Protein AF-A0A8J9ZRS5-F1 (afdb_monomer_lite)

Sequence (256 aa):
MPVVDGNVDSEGEDMDQSTPDSDKSNSEESATSSASEEDDESSELDEEDCDRRRTECMADMADLERQFTDLKEQLYRERMSQIEVKLEEAKMGCAPEYVEPLTQLRVNMQTRTEVAGIVRELKIQNIRNQYEAELQATRQHFESEKLLLVDEMRNEIEEKIRRLEEDRHSADLSTDLWTESEQVKRSRRKTDPLHPKKKKTVTISGPFLVYQLKENDILEDWTAIRKMTVARRRLSAGSHSHRSGRENGMGDRLDY

Secondary structure (DSSP, 8-state):
------------------PPP-------------------------HHHHHHHHHHHHHHHHHHHHHHHHHHHHHHHHHHHHHHHHHHHHHTT--HHHHHHHHHHHHHHHHHHHHHHHHHHHHHHHHHHHHHHHHHHHHHHHHHHHHHHHHHHHHHHHHHHHHHHHHHHHHHHHHHHHHHHHHHHHHTTS--S----PPPP----S-----SPPHHHHHHHHHHHHHHHHHHHHHHHTTSSSS-------------

InterPro domains:
  IPR013907 Sds3-like [PF08598] (59-250)
  IPR013907 Sds3-like [PTHR21964] (10-246)
  IPR013907 Sds3-like [SM01401] (57-224)

Organism: Branchiostoma lanceolatum (NCBI:txid7740)

pLDDT: mean 77.17, std 22.48, range [38.06, 98.69]

Foldseek 3Di:
DDDDDDDDDDDDDDDDDDDDDDDDDDDDDDDDDDDDDDDDDDDPPPPVVVVVVVVVVVVVVVVVVVVVVVVVVVVVVVVVVVVVVQVVCVVVVNNCVPVVVVVVVVVVVVVVVVVVVVVVVVVVVVVVVVVVVVVVVVVVVVVVVVVVVVVVVVVVVVVVVVVVVVVVVVVVVVVVVVVVVVVVVVVVVDDDDDDDDDDDDDDDDDDDDDPDDDPVVVVVVVVVVVVVVVVVVVVVVPPPPPPDDDDDDDDDDDDD

Structure (mmCIF, N/CA/C/O backbone):
data_AF-A0A8J9ZRS5-F1
#
_entry.id   AF-A0A8J9ZRS5-F1
#
loop_
_atom_site.group_PDB
_atom_site.id
_atom_site.type_symbol
_atom_site.label_atom_id
_atom_site.label_alt_id
_atom_site.label_comp_id
_atom_site.label_asym_id
_atom_site.label_entity_id
_atom_site.label_seq_id
_atom_site.pdbx_PDB_ins_code
_atom_site.Cartn_x
_atom_site.Cartn_y
_atom_site.Cartn_z
_atom_site.occupancy
_atom_site.B_iso_or_equiv
_atom_site.auth_seq_id
_atom_site.auth_comp_id
_atom_site.auth_asym_id
_atom_site.auth_atom_id
_atom_site.pdbx_PDB_model_num
ATOM 1 N N . MET A 1 1 ? 3.379 -7.478 -5.962 1.00 45.56 1 MET A N 1
ATOM 2 C CA . MET A 1 1 ? 2.280 -8.238 -5.337 1.00 45.56 1 MET A CA 1
ATOM 3 C C . MET A 1 1 ? 2.838 -8.927 -4.112 1.00 45.56 1 MET A C 1
ATOM 5 O O . MET A 1 1 ? 3.852 -9.592 -4.277 1.00 45.56 1 MET A O 1
ATOM 9 N N . PRO A 1 2 ? 2.229 -8.779 -2.931 1.00 47.44 2 PRO A N 1
ATOM 10 C CA . PRO A 1 2 ? 2.417 -9.728 -1.850 1.00 47.44 2 PRO A CA 1
ATOM 11 C C . PRO A 1 2 ? 1.143 -10.558 -1.654 1.00 47.44 2 PRO A C 1
ATOM 13 O O . PRO A 1 2 ? 0.029 -10.035 -1.665 1.00 47.44 2 PRO A O 1
ATOM 16 N N . VAL A 1 3 ? 1.350 -11.865 -1.540 1.00 49.59 3 VAL A N 1
ATOM 17 C CA . VAL A 1 3 ? 0.357 -12.883 -1.200 1.00 49.59 3 VAL A CA 1
ATOM 18 C C . VAL A 1 3 ? 0.162 -12.825 0.315 1.00 49.59 3 VAL A C 1
ATOM 20 O O . VAL A 1 3 ? 1.144 -12.842 1.052 1.00 49.59 3 VAL A O 1
ATOM 23 N N . VAL A 1 4 ? -1.085 -12.697 0.765 1.00 49.88 4 VAL A N 1
ATOM 24 C CA . VAL A 1 4 ? -1.460 -12.858 2.174 1.00 49.88 4 VAL A CA 1
ATOM 25 C C . VAL A 1 4 ? -2.054 -14.251 2.294 1.00 49.88 4 VAL A C 1
ATOM 27 O O . VAL A 1 4 ? -3.171 -14.479 1.829 1.00 49.88 4 VAL A O 1
ATOM 30 N N . ASP A 1 5 ? -1.281 -15.169 2.869 1.00 48.09 5 ASP A N 1
ATOM 31 C CA . ASP A 1 5 ? -1.808 -16.428 3.377 1.00 48.09 5 ASP A CA 1
ATOM 32 C C . ASP A 1 5 ? -2.602 -16.137 4.650 1.00 48.09 5 ASP A C 1
ATOM 34 O O . ASP A 1 5 ? -2.127 -15.478 5.577 1.00 48.09 5 ASP A O 1
ATOM 38 N N . GLY A 1 6 ? -3.852 -16.591 4.644 1.00 45.06 6 GLY A N 1
ATOM 39 C CA . GLY A 1 6 ? -4.714 -16.577 5.809 1.00 45.06 6 GLY A CA 1
ATOM 40 C C . GLY A 1 6 ? -4.307 -17.679 6.774 1.00 45.06 6 GLY A C 1
ATOM 41 O O . GLY A 1 6 ? -4.175 -18.832 6.374 1.00 45.06 6 GLY A O 1
ATOM 42 N N . ASN A 1 7 ? -4.188 -17.325 8.049 1.00 42.75 7 ASN A N 1
ATOM 43 C CA . ASN A 1 7 ? -4.366 -18.280 9.127 1.00 42.75 7 ASN A CA 1
ATOM 44 C C . ASN A 1 7 ? -5.417 -17.717 10.080 1.00 42.75 7 ASN A C 1
ATOM 46 O O . ASN A 1 7 ? -5.244 -16.649 10.669 1.00 42.75 7 ASN A O 1
ATOM 50 N N . VAL A 1 8 ? -6.543 -18.416 10.117 1.00 47.25 8 VAL A N 1
ATOM 51 C CA . VAL A 1 8 ? -7.648 -18.220 11.042 1.00 47.25 8 VAL A CA 1
ATOM 52 C C . VAL A 1 8 ? -7.327 -19.130 12.211 1.00 47.25 8 VAL A C 1
ATOM 54 O O . VAL A 1 8 ? -7.321 -20.333 12.004 1.00 47.25 8 VAL A O 1
ATOM 57 N N . ASP A 1 9 ? -7.077 -18.580 13.394 1.00 38.91 9 ASP A N 1
ATOM 58 C CA . ASP A 1 9 ? -7.193 -19.352 14.626 1.00 38.91 9 ASP A CA 1
ATOM 59 C C . ASP A 1 9 ? -7.932 -18.519 15.669 1.00 38.91 9 ASP A C 1
ATOM 61 O O . ASP A 1 9 ? -7.673 -17.336 15.891 1.00 38.91 9 ASP A O 1
ATOM 65 N N . SER A 1 10 ? -8.952 -19.179 16.191 1.00 50.56 10 SER A N 1
ATOM 66 C CA . SER A 1 10 ? -10.006 -18.732 17.077 1.00 50.56 10 SER A CA 1
ATOM 67 C C . SER A 1 10 ? -9.806 -19.517 18.358 1.00 50.56 10 SER A C 1
ATOM 69 O O . SER A 1 10 ? -10.025 -20.717 18.317 1.00 50.56 10 SER A O 1
ATOM 71 N N . GLU A 1 11 ? -9.442 -18.863 19.454 1.00 41.00 11 GLU A N 1
ATOM 72 C CA . GLU A 1 11 ? -9.413 -19.395 20.826 1.00 41.00 11 GLU A CA 1
ATOM 73 C C . GLU A 1 11 ? -9.219 -18.147 21.711 1.00 41.00 11 GLU A C 1
ATOM 75 O O . GLU A 1 11 ? -8.264 -17.402 21.527 1.00 41.00 11 GLU A O 1
ATOM 80 N N . GLY A 1 12 ? -10.208 -17.685 22.477 1.00 38.06 12 GLY A N 1
ATOM 81 C CA . GLY A 1 12 ? -10.710 -18.342 23.681 1.00 38.06 12 GLY A CA 1
ATOM 82 C C . GLY A 1 12 ? -10.084 -17.631 24.887 1.00 38.06 12 GLY A C 1
ATOM 83 O O . GLY A 1 12 ? -9.017 -18.021 25.343 1.00 38.06 12 GLY A O 1
ATOM 84 N N . GLU A 1 13 ? -10.690 -16.529 25.339 1.00 41.44 13 GLU A N 1
ATOM 85 C CA . GLU A 1 13 ? -10.248 -15.791 26.530 1.00 41.44 13 GLU A CA 1
ATOM 86 C C . GLU A 1 13 ? -10.614 -16.580 27.800 1.00 41.44 13 GLU A C 1
ATOM 88 O O . GLU A 1 13 ? -11.749 -16.511 28.269 1.00 41.44 13 GLU A O 1
ATOM 93 N N . ASP A 1 14 ? -9.659 -17.325 28.362 1.00 40.69 14 ASP A N 1
ATOM 94 C CA . ASP A 1 14 ? -9.771 -17.914 29.702 1.00 40.69 14 ASP A CA 1
ATOM 95 C C . ASP A 1 14 ? -9.250 -16.919 30.753 1.00 40.69 14 ASP A C 1
ATOM 97 O O . ASP A 1 14 ? -8.048 -16.690 30.907 1.00 40.69 14 ASP A O 1
ATOM 101 N N . MET A 1 15 ? -10.183 -16.304 31.482 1.00 49.94 15 MET A N 1
ATOM 102 C CA . MET A 1 15 ? -9.918 -15.472 32.655 1.00 49.94 15 MET A CA 1
ATOM 103 C C . MET A 1 15 ? -10.006 -16.356 33.911 1.00 49.94 15 MET A C 1
ATOM 105 O O . MET A 1 15 ? -11.084 -16.565 34.462 1.00 49.94 15 MET A O 1
ATOM 109 N N . ASP A 1 16 ? -8.869 -16.905 34.340 1.00 43.28 16 ASP A N 1
ATOM 110 C CA . ASP A 1 16 ? -8.735 -17.723 35.554 1.00 43.28 16 ASP A CA 1
ATOM 111 C C . ASP A 1 16 ? -8.885 -16.846 36.816 1.00 43.28 16 ASP A C 1
ATOM 113 O O . ASP A 1 16 ? -8.003 -16.057 37.164 1.00 43.28 16 ASP A O 1
ATOM 117 N N . GLN A 1 17 ? -10.038 -16.948 37.485 1.00 46.38 17 GLN A N 1
ATOM 118 C CA . GLN A 1 17 ? -10.235 -16.492 38.862 1.00 46.38 17 GLN A CA 1
ATOM 119 C C . GLN A 1 17 ? -10.242 -17.709 39.785 1.00 46.38 17 GLN A C 1
ATOM 121 O O . GLN A 1 17 ? -11.276 -18.339 40.000 1.00 46.38 17 GLN A O 1
ATOM 126 N N . SER A 1 18 ? -9.090 -18.020 40.367 1.00 40.78 18 SER A N 1
ATOM 127 C CA . SER A 1 18 ? -8.962 -19.083 41.358 1.00 40.78 18 SER A CA 1
ATOM 128 C C . SER A 1 18 ? -9.213 -18.523 42.769 1.00 40.78 18 SER A C 1
ATOM 130 O O . SER A 1 18 ? -8.359 -17.870 43.368 1.00 40.78 18 SER A O 1
ATOM 132 N N . THR A 1 19 ? -10.401 -18.782 43.319 1.00 47.75 19 THR A N 1
ATOM 133 C CA . THR A 1 19 ? -10.680 -18.716 44.763 1.00 47.75 19 THR A CA 1
ATOM 134 C C . THR A 1 19 ? -10.337 -20.070 45.390 1.00 47.75 19 THR A C 1
ATOM 136 O O . THR A 1 19 ? -10.923 -21.064 44.964 1.00 47.75 19 THR A O 1
ATOM 139 N N . PRO A 1 20 ? -9.432 -20.172 46.379 1.00 51.84 20 PRO A N 1
ATOM 140 C CA . PRO A 1 20 ? -9.238 -21.431 47.084 1.00 51.84 20 PRO A CA 1
ATOM 141 C C . PRO A 1 20 ? -10.341 -21.654 48.127 1.00 51.84 20 PRO A C 1
ATOM 143 O O . PRO A 1 20 ? -10.563 -20.834 49.021 1.00 51.84 20 PRO A O 1
ATOM 146 N N . ASP A 1 21 ? -11.012 -22.792 47.964 1.00 38.59 21 ASP A N 1
ATOM 147 C CA . ASP A 1 21 ? -12.020 -23.380 48.838 1.00 38.59 21 ASP A CA 1
ATOM 148 C C . ASP A 1 21 ? -11.547 -23.548 50.292 1.00 38.59 21 ASP A C 1
ATOM 150 O O . ASP A 1 21 ? -10.399 -23.887 50.582 1.00 38.59 21 ASP A O 1
ATOM 154 N N . SER A 1 22 ? -12.482 -23.330 51.220 1.00 44.72 22 SER A N 1
ATOM 155 C CA . SER A 1 22 ? -12.339 -23.621 52.648 1.00 44.72 22 SER A CA 1
ATOM 156 C C . SER A 1 22 ? -12.685 -25.085 52.917 1.00 44.72 22 SER A C 1
ATOM 158 O O . SER A 1 22 ? -13.848 -25.478 52.817 1.00 44.72 22 SER A O 1
ATOM 160 N N . ASP A 1 23 ? -11.678 -25.882 53.275 1.00 43.25 23 ASP A N 1
ATOM 161 C CA . ASP A 1 23 ? -11.844 -27.292 53.620 1.00 43.25 23 ASP A CA 1
ATOM 162 C C . ASP A 1 23 ? -12.253 -27.532 55.084 1.00 43.25 23 ASP A C 1
ATOM 164 O O . ASP A 1 23 ? -11.996 -26.755 56.003 1.00 43.25 23 ASP A O 1
ATOM 168 N N . LYS A 1 24 ? -12.938 -28.663 55.243 1.00 45.06 24 LYS A N 1
ATOM 169 C CA . LYS A 1 24 ? -13.750 -29.141 56.365 1.00 45.06 24 LYS A CA 1
ATOM 170 C C . LYS A 1 24 ? -13.049 -29.337 57.720 1.00 45.06 24 LYS A C 1
ATOM 172 O O . LYS A 1 24 ? -11.930 -29.821 57.817 1.00 45.06 24 LYS A O 1
ATOM 177 N N . SER A 1 25 ? -13.869 -29.115 58.753 1.00 44.53 25 SER A N 1
ATOM 178 C CA . SER A 1 25 ? -13.983 -29.826 60.041 1.00 44.53 25 SER A CA 1
ATOM 179 C C . SER A 1 25 ? -13.212 -31.152 60.186 1.00 44.53 25 SER A C 1
ATOM 181 O O . SER A 1 25 ? -13.420 -32.079 59.403 1.00 44.53 25 SER A O 1
ATOM 183 N N . ASN A 1 26 ? -12.458 -31.282 61.286 1.00 40.47 26 ASN A N 1
ATOM 184 C CA . ASN A 1 26 ? -12.249 -32.564 61.957 1.00 40.47 26 ASN A CA 1
ATOM 185 C C . ASN A 1 26 ? -12.488 -32.402 63.468 1.00 40.47 26 ASN A C 1
ATOM 187 O O . ASN A 1 26 ? -11.922 -31.524 64.119 1.00 40.47 26 ASN A O 1
ATOM 191 N N . SER A 1 27 ? -13.402 -33.223 63.969 1.00 47.34 27 SER A N 1
ATOM 192 C CA . SER A 1 27 ? -13.902 -33.308 65.336 1.00 47.34 27 SER A CA 1
ATOM 193 C C . SER A 1 27 ? -13.242 -34.522 65.972 1.00 47.34 27 SER A C 1
ATOM 195 O O . SER A 1 27 ? -13.372 -35.619 65.437 1.00 47.34 27 SER A O 1
ATOM 197 N N . GLU A 1 28 ? -12.541 -34.331 67.091 1.00 45.16 28 GLU A N 1
ATOM 198 C CA . GLU A 1 28 ? -12.020 -35.439 67.893 1.00 45.16 28 GLU A CA 1
ATOM 199 C C . GLU A 1 28 ? -12.430 -35.263 69.355 1.00 45.16 28 GLU A C 1
ATOM 201 O O . GLU A 1 28 ? -12.344 -34.185 69.945 1.00 45.16 28 GLU A O 1
ATOM 206 N N . GLU A 1 29 ? -12.969 -36.356 69.873 1.00 48.66 29 GLU A N 1
ATOM 207 C CA . GLU A 1 29 ? -13.775 -36.498 71.072 1.00 48.66 29 GLU A CA 1
ATOM 208 C C . GLU A 1 29 ? -12.927 -36.840 72.309 1.00 48.66 29 GLU A C 1
ATOM 210 O O . GLU A 1 29 ? -12.067 -37.714 72.269 1.00 48.66 29 GLU A O 1
ATOM 215 N N . SER A 1 30 ? -13.347 -36.260 73.435 1.00 48.56 30 SER A N 1
ATOM 216 C CA . SER A 1 30 ? -13.552 -36.922 74.731 1.00 48.56 30 SER A CA 1
ATOM 217 C C . SER A 1 30 ? -12.400 -37.195 75.719 1.00 48.56 30 SER A C 1
ATOM 219 O O . SER A 1 30 ? -11.367 -37.792 75.436 1.00 48.56 30 SER A O 1
ATOM 221 N N . ALA A 1 31 ? -12.783 -36.884 76.965 1.00 48.16 31 ALA A N 1
ATOM 222 C CA . ALA A 1 31 ? -12.432 -37.497 78.243 1.00 48.16 31 ALA A CA 1
ATOM 223 C C . ALA A 1 31 ? -11.208 -36.970 79.005 1.00 48.16 31 ALA A C 1
ATOM 225 O O . ALA A 1 31 ? -10.089 -37.460 78.895 1.00 48.16 31 ALA A O 1
ATOM 226 N N . THR A 1 32 ? -11.496 -36.113 79.984 1.00 46.22 32 THR A N 1
ATOM 227 C CA . THR A 1 32 ? -10.932 -36.288 81.325 1.00 46.22 32 THR A CA 1
ATOM 228 C C . THR A 1 32 ? -11.949 -35.830 82.367 1.00 46.22 32 THR A C 1
ATOM 230 O O . THR A 1 32 ? -12.565 -34.771 82.268 1.00 46.22 32 THR A O 1
ATOM 233 N N . SER A 1 33 ? -12.197 -36.735 83.303 1.00 48.22 33 SER A N 1
ATOM 234 C CA . SER A 1 33 ? -13.246 -36.719 84.304 1.00 48.22 33 SER A CA 1
ATOM 235 C C . SER A 1 33 ? -12.712 -36.270 85.660 1.00 48.22 33 SER A C 1
ATOM 237 O O . SER A 1 33 ? -11.738 -36.839 86.142 1.00 48.22 33 SER A O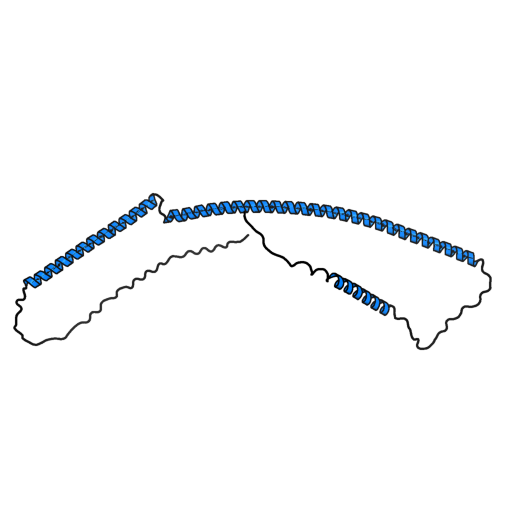 1
ATOM 239 N N . SER A 1 34 ? -13.507 -35.420 86.308 1.00 52.03 34 SER A N 1
ATOM 240 C CA . SER A 1 34 ? -13.861 -35.477 87.731 1.00 52.03 34 SER A CA 1
ATOM 241 C C . SER A 1 34 ? -12.811 -35.119 88.790 1.00 52.03 34 SER A C 1
ATOM 243 O O . SER A 1 34 ? -11.827 -35.824 88.983 1.00 52.03 34 SER A O 1
ATOM 245 N N . ALA A 1 35 ? -13.225 -34.150 89.612 1.00 49.00 35 ALA A N 1
ATOM 246 C CA . ALA A 1 35 ? -13.342 -34.220 91.075 1.00 49.00 35 ALA A CA 1
ATOM 247 C C . ALA A 1 35 ? -12.596 -33.122 91.842 1.00 49.00 35 ALA A C 1
ATOM 249 O O . ALA A 1 35 ? -11.427 -32.845 91.586 1.00 49.00 35 ALA A O 1
ATOM 250 N N . SER A 1 36 ? -13.325 -32.644 92.855 1.00 42.09 36 SER A N 1
ATOM 251 C CA . SER A 1 36 ? -12.889 -31.898 94.036 1.00 42.09 36 SER A CA 1
ATOM 252 C C . SER A 1 36 ? -12.733 -30.390 93.843 1.00 42.09 36 SER A C 1
ATOM 254 O O . SER A 1 36 ? -12.127 -29.937 92.885 1.00 42.09 36 SER A O 1
ATOM 256 N N . GLU A 1 37 ? -13.218 -29.528 94.726 1.00 43.91 37 GLU A N 1
ATOM 257 C CA . GLU A 1 37 ? -14.040 -29.623 95.936 1.00 43.91 37 GLU A CA 1
ATOM 258 C C . GLU A 1 37 ? -14.282 -28.153 96.323 1.00 43.91 37 GLU A C 1
ATOM 260 O O . GLU A 1 37 ? -13.389 -27.332 96.144 1.00 43.91 37 GLU A O 1
ATOM 265 N N . GLU A 1 38 ? -15.493 -27.858 96.784 1.00 51.31 38 GLU A N 1
ATOM 266 C CA . GLU A 1 38 ? -15.822 -26.841 97.792 1.00 51.31 38 GLU A CA 1
ATOM 267 C C . GLU A 1 38 ? -15.055 -25.502 97.764 1.00 51.31 38 GLU A C 1
ATOM 269 O O . GLU A 1 38 ? -13.948 -25.390 98.286 1.00 51.31 38 GLU A O 1
ATOM 274 N N . ASP A 1 39 ? -15.727 -24.449 97.286 1.00 44.16 39 ASP A N 1
ATOM 275 C CA . ASP A 1 39 ? -15.662 -23.155 97.969 1.00 44.16 39 ASP A CA 1
ATOM 276 C C . ASP A 1 39 ? -17.024 -22.453 97.892 1.00 44.16 39 ASP A C 1
ATOM 278 O O . ASP A 1 39 ? -17.603 -22.240 96.823 1.00 44.16 39 ASP A O 1
ATOM 282 N N . ASP A 1 40 ? -17.561 -22.199 99.074 1.00 56.50 40 ASP A N 1
ATOM 283 C CA . ASP A 1 40 ? -18.830 -21.555 99.364 1.00 56.50 40 ASP A CA 1
ATOM 284 C C . ASP A 1 40 ? -18.541 -20.061 99.522 1.00 56.50 40 ASP A C 1
ATOM 286 O O . ASP A 1 40 ? -18.273 -19.591 100.624 1.00 56.50 40 ASP A O 1
ATOM 290 N N . GLU A 1 41 ? -18.531 -19.303 98.421 1.00 43.47 41 GLU A N 1
ATOM 291 C CA . GLU A 1 41 ? -18.533 -17.843 98.511 1.00 43.47 41 GLU A CA 1
ATOM 292 C C . GLU A 1 41 ? -19.138 -17.180 97.260 1.00 43.47 41 GLU A C 1
ATOM 294 O O . GLU A 1 41 ? -18.518 -17.038 96.211 1.00 43.47 41 GLU A O 1
ATOM 299 N N . SER A 1 42 ? -20.370 -16.687 97.423 1.00 48.88 42 SER A N 1
ATOM 300 C CA . SER A 1 42 ? -20.830 -15.434 96.811 1.00 48.88 42 SER A CA 1
ATOM 301 C C . SER A 1 42 ? -20.992 -15.392 95.281 1.00 48.88 42 SER A C 1
ATOM 303 O O . SER A 1 42 ? -20.177 -14.816 94.562 1.00 48.88 42 SER A O 1
ATOM 305 N N . SER A 1 43 ? -22.144 -15.859 94.788 1.00 46.66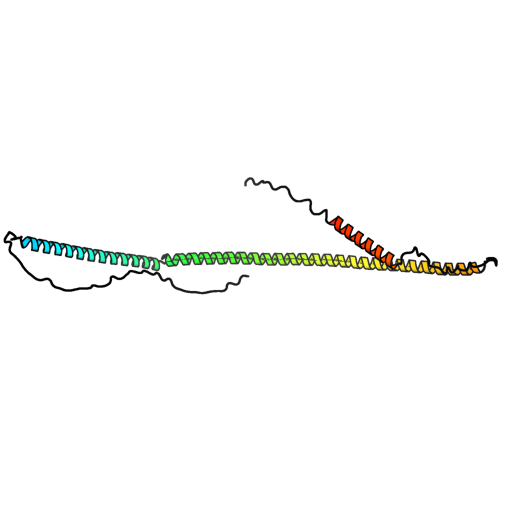 43 SER A N 1
ATOM 306 C CA . SER A 1 43 ? -22.650 -15.509 93.455 1.00 46.66 43 SER A CA 1
ATOM 307 C C . SER A 1 43 ? -24.153 -15.822 93.325 1.00 46.66 43 SER A C 1
ATOM 309 O O . SER A 1 43 ? -24.585 -16.585 92.465 1.00 46.66 43 SER A O 1
ATOM 311 N N . GLU A 1 44 ? -24.993 -15.153 94.114 1.00 48.72 44 GLU A N 1
ATOM 312 C CA . GLU A 1 44 ? -26.310 -14.701 93.624 1.00 48.72 44 GLU A CA 1
ATOM 313 C C . GLU A 1 44 ? -26.035 -13.614 92.562 1.00 48.72 44 GLU A C 1
ATOM 315 O O . GLU A 1 44 ? -26.320 -12.432 92.731 1.00 48.72 44 GLU A O 1
ATOM 320 N N . LEU A 1 45 ? -25.294 -14.000 91.519 1.00 53.50 45 LEU A N 1
ATOM 321 C CA . LEU A 1 45 ? -24.974 -13.175 90.373 1.00 53.50 45 LEU A CA 1
ATOM 322 C C . LEU A 1 45 ? -26.242 -13.150 89.549 1.00 53.50 45 LEU A C 1
ATOM 324 O O . LEU A 1 45 ? -26.448 -14.009 88.699 1.00 53.50 45 LEU A O 1
ATOM 328 N N . ASP A 1 46 ? -27.090 -12.202 89.920 1.00 69.12 46 ASP A N 1
ATOM 329 C CA . ASP A 1 46 ? -28.016 -11.484 89.066 1.00 69.12 46 ASP A CA 1
ATOM 330 C C . ASP A 1 46 ? -28.386 -12.272 87.793 1.00 69.12 46 ASP A C 1
ATOM 332 O O . ASP A 1 46 ? -27.834 -12.072 86.707 1.00 69.12 46 ASP A O 1
ATOM 336 N N . GLU A 1 47 ? -29.285 -13.254 87.946 1.00 77.50 47 GLU A N 1
ATOM 337 C CA . GLU A 1 47 ? -29.880 -13.976 86.813 1.00 77.50 47 GLU A CA 1
ATOM 338 C C . GLU A 1 47 ? -30.471 -12.976 85.804 1.00 77.50 47 GLU A C 1
ATOM 340 O O . GLU A 1 47 ? -30.416 -13.205 84.593 1.00 77.50 47 GLU A O 1
ATOM 345 N N . GLU A 1 48 ? -30.928 -11.817 86.295 1.00 82.44 48 GLU A N 1
ATOM 346 C CA . GLU A 1 48 ? -31.400 -10.704 85.479 1.00 82.44 48 GLU A CA 1
ATOM 347 C C . GLU A 1 48 ? -30.272 -10.115 84.614 1.00 82.44 48 GLU A C 1
ATOM 349 O O . GLU A 1 48 ? -30.515 -9.787 83.456 1.00 82.44 48 GLU A O 1
ATOM 354 N N . ASP A 1 49 ? -29.024 -10.059 85.090 1.00 87.81 49 ASP A N 1
ATOM 355 C CA . ASP A 1 49 ? -27.853 -9.640 84.304 1.00 87.81 49 ASP A CA 1
ATOM 356 C C . ASP A 1 49 ? -27.481 -10.645 83.202 1.00 87.81 49 ASP A C 1
ATOM 358 O O . ASP A 1 49 ? -27.051 -10.250 82.109 1.00 87.81 49 ASP A O 1
ATOM 362 N N . CYS A 1 50 ? -27.648 -11.947 83.453 1.00 87.62 50 CYS A N 1
ATOM 363 C CA . CYS A 1 50 ? -27.446 -12.979 82.430 1.00 87.62 50 CYS A CA 1
ATOM 364 C C . CYS A 1 50 ? -28.528 -12.906 81.345 1.00 87.62 50 CYS A C 1
ATOM 366 O O . CYS A 1 50 ? -28.210 -12.935 80.149 1.00 87.62 50 CYS A O 1
ATOM 368 N N . ASP A 1 51 ? -29.788 -12.749 81.748 1.00 89.12 51 ASP A N 1
ATOM 369 C CA . ASP A 1 51 ? -30.906 -12.554 80.827 1.00 89.12 51 ASP A CA 1
ATOM 370 C C . ASP A 1 51 ? -30.773 -11.237 80.053 1.00 89.12 51 ASP A C 1
ATOM 372 O O . ASP A 1 51 ? -30.979 -11.210 78.836 1.00 89.12 51 ASP A O 1
ATOM 376 N N . ARG A 1 52 ? -30.308 -10.166 80.704 1.00 92.50 52 ARG A N 1
ATOM 377 C CA . ARG A 1 52 ? -30.016 -8.875 80.072 1.00 92.50 52 ARG A CA 1
ATOM 378 C C . ARG A 1 52 ? -28.977 -9.015 78.963 1.00 92.50 52 ARG A C 1
ATOM 380 O O . ARG A 1 52 ? -29.270 -8.658 77.822 1.00 92.50 52 ARG A O 1
ATOM 387 N N . ARG A 1 53 ? -27.823 -9.640 79.229 1.00 93.31 53 ARG A N 1
ATOM 388 C CA . ARG A 1 53 ? -26.798 -9.905 78.193 1.00 93.31 53 ARG A CA 1
ATOM 389 C C . ARG A 1 53 ? -27.328 -10.758 77.043 1.00 93.31 53 ARG A C 1
ATOM 391 O O . ARG A 1 53 ? -26.970 -10.529 75.889 1.00 93.31 53 ARG A O 1
ATOM 398 N N . ARG A 1 54 ? -28.191 -11.738 77.330 1.00 94.56 54 ARG A N 1
ATOM 399 C CA . ARG A 1 54 ? -28.823 -12.565 76.293 1.00 94.56 54 ARG A CA 1
ATOM 400 C C . ARG A 1 54 ? -29.747 -11.736 75.404 1.00 94.56 54 ARG A C 1
ATOM 402 O O . ARG A 1 54 ? -29.713 -11.895 74.186 1.00 94.56 54 ARG A O 1
ATOM 409 N N . THR A 1 55 ? -30.555 -10.856 75.995 1.00 94.75 55 THR A N 1
ATOM 410 C CA . THR A 1 55 ? -31.440 -9.961 75.237 1.00 94.75 55 THR A CA 1
ATOM 411 C C . THR A 1 55 ? -30.667 -8.942 74.405 1.00 94.75 55 THR A C 1
ATOM 413 O O . THR A 1 55 ? -31.021 -8.741 73.247 1.00 94.75 55 THR A O 1
ATOM 416 N N . GLU A 1 56 ? -29.582 -8.374 74.941 1.00 95.81 56 GLU A N 1
ATOM 417 C CA . GLU A 1 56 ? -28.679 -7.470 74.217 1.00 95.81 56 GLU A CA 1
ATOM 418 C C . GLU A 1 56 ? -28.044 -8.188 73.013 1.00 95.81 56 GLU A C 1
ATOM 420 O O . GLU A 1 56 ? -28.141 -7.709 71.888 1.00 95.81 56 GLU A O 1
ATOM 425 N N . CYS A 1 57 ? -27.519 -9.404 73.202 1.00 95.75 57 CYS A N 1
ATOM 426 C CA . CYS A 1 57 ? -26.953 -10.206 72.113 1.00 95.75 57 CYS A CA 1
ATOM 427 C C . CYS A 1 57 ? -27.987 -10.556 71.024 1.00 95.75 57 CYS A C 1
ATOM 429 O O . CYS A 1 57 ? -27.670 -10.525 69.834 1.00 95.75 57 CYS A O 1
ATOM 431 N N . MET A 1 58 ? -29.235 -10.865 71.399 1.00 96.06 58 MET A N 1
ATOM 432 C CA . MET A 1 58 ? -30.301 -11.085 70.413 1.00 96.06 58 MET A CA 1
ATOM 433 C C . MET A 1 58 ? -30.696 -9.801 69.676 1.00 96.06 58 MET A C 1
ATOM 435 O O . MET A 1 58 ? -31.011 -9.871 68.489 1.00 96.06 58 MET A O 1
ATOM 439 N N . ALA A 1 59 ? -30.671 -8.645 70.345 1.00 96.75 59 ALA A N 1
ATOM 440 C CA . ALA A 1 59 ? -30.915 -7.355 69.706 1.00 96.75 59 ALA A CA 1
ATOM 441 C C . ALA A 1 59 ? -29.811 -7.022 68.690 1.00 96.75 59 ALA A C 1
ATOM 443 O O . ALA A 1 59 ? -30.126 -6.689 67.550 1.00 96.75 59 ALA A O 1
ATOM 444 N N . ASP A 1 60 ? -28.542 -7.225 69.055 1.00 97.25 60 ASP A N 1
ATOM 445 C CA . ASP A 1 60 ? -27.400 -7.035 68.154 1.00 97.25 60 ASP A CA 1
ATOM 446 C C . ASP A 1 60 ? -27.483 -7.959 66.928 1.00 97.25 60 ASP A C 1
ATOM 448 O O . ASP A 1 60 ? -27.249 -7.526 65.798 1.00 97.25 60 ASP A O 1
ATOM 452 N N . MET A 1 61 ? -27.865 -9.229 67.120 1.00 96.81 61 MET A N 1
ATOM 453 C CA . MET A 1 61 ? -28.083 -10.172 66.015 1.00 96.81 61 MET A CA 1
ATOM 454 C C . MET A 1 61 ? -29.229 -9.733 65.098 1.00 96.81 61 MET A C 1
ATOM 456 O O . MET A 1 61 ? -29.081 -9.780 63.878 1.00 96.81 61 MET A O 1
ATOM 460 N N . ALA A 1 62 ? -30.344 -9.264 65.660 1.00 97.19 62 ALA A N 1
ATOM 461 C CA . ALA A 1 62 ? -31.464 -8.748 64.876 1.00 97.19 62 ALA A CA 1
ATOM 462 C C . ALA A 1 62 ? -31.080 -7.477 64.092 1.00 97.19 62 ALA A C 1
ATOM 464 O O . ALA A 1 62 ? -31.474 -7.312 62.935 1.00 97.19 62 ALA A O 1
ATOM 465 N N . ASP A 1 63 ? -30.269 -6.599 64.686 1.00 98.00 63 ASP A N 1
ATOM 466 C CA . ASP A 1 63 ? -29.750 -5.405 64.019 1.00 98.00 63 ASP A CA 1
ATOM 467 C C . ASP A 1 63 ? -28.770 -5.751 62.891 1.00 98.00 63 ASP A C 1
ATOM 469 O O . ASP A 1 63 ? -28.821 -5.127 61.826 1.00 98.00 63 ASP A O 1
ATOM 473 N N . LEU A 1 64 ? -27.912 -6.756 63.085 1.00 97.75 64 LEU A N 1
ATOM 474 C CA . LEU A 1 64 ? -27.023 -7.280 62.045 1.00 97.75 64 LEU A CA 1
ATOM 475 C C . LEU A 1 64 ? -27.808 -7.911 60.892 1.00 97.75 64 LEU A C 1
ATOM 477 O O . LEU A 1 64 ? -27.509 -7.638 59.729 1.00 97.75 64 LEU A O 1
ATOM 481 N N . GLU A 1 65 ? -28.830 -8.713 61.190 1.00 97.88 65 GLU A N 1
ATOM 482 C CA . GLU A 1 65 ? -29.710 -9.297 60.173 1.00 97.88 65 GLU A CA 1
ATOM 483 C C . GLU A 1 65 ? -30.409 -8.210 59.352 1.00 97.88 65 GLU A C 1
ATOM 485 O O . GLU A 1 65 ? -30.416 -8.285 58.121 1.00 97.88 65 GLU A O 1
ATOM 490 N N . ARG A 1 66 ? -30.910 -7.154 60.007 1.00 98.25 66 ARG A N 1
ATOM 491 C CA . ARG A 1 66 ? -31.518 -6.003 59.327 1.00 98.25 66 ARG A CA 1
ATOM 492 C C . ARG A 1 66 ? -30.527 -5.283 58.412 1.00 98.25 66 ARG A C 1
ATOM 494 O O . ARG A 1 66 ? -30.837 -5.013 57.253 1.00 98.25 66 ARG A O 1
ATOM 501 N N . GLN A 1 67 ? -29.318 -5.004 58.900 1.00 98.31 67 GLN A N 1
ATOM 502 C CA . GLN A 1 67 ? -28.273 -4.381 58.082 1.00 98.31 67 GLN A CA 1
ATOM 503 C C . GLN A 1 67 ? -27.908 -5.253 56.877 1.00 98.31 67 GLN A C 1
ATOM 505 O O . GLN A 1 67 ? -27.721 -4.740 55.774 1.00 98.31 67 GLN A O 1
ATOM 510 N N . PHE A 1 68 ? -27.850 -6.574 57.059 1.00 98.31 68 PHE A N 1
ATOM 511 C CA . PHE A 1 68 ? -27.575 -7.507 55.974 1.00 98.31 68 PHE A CA 1
ATOM 512 C C . PHE A 1 68 ? -28.691 -7.508 54.922 1.00 98.31 68 PHE A C 1
ATOM 514 O O . PHE A 1 68 ? -28.401 -7.513 53.723 1.00 98.31 68 PHE A O 1
ATOM 521 N N . THR A 1 69 ? -29.961 -7.460 55.338 1.00 98.12 69 THR A N 1
ATOM 522 C CA . THR A 1 69 ? -31.086 -7.345 54.399 1.00 98.12 69 THR A CA 1
ATOM 523 C C . THR A 1 69 ? -31.066 -6.021 53.643 1.00 98.12 69 THR A C 1
ATOM 525 O O . THR A 1 69 ? -31.208 -6.032 52.420 1.00 98.12 69 THR A O 1
ATOM 528 N N . ASP A 1 70 ? -30.788 -4.908 54.326 1.00 98.25 70 ASP A N 1
ATOM 529 C CA . ASP A 1 70 ? -30.723 -3.580 53.709 1.00 98.25 70 ASP A CA 1
ATOM 530 C C . ASP A 1 70 ? -29.591 -3.504 52.669 1.00 98.25 70 ASP A C 1
ATOM 532 O O . ASP A 1 70 ? -29.800 -3.055 51.537 1.00 98.25 70 ASP A O 1
ATOM 536 N N . LEU A 1 71 ? -28.404 -4.016 53.017 1.00 98.38 71 LEU A N 1
ATOM 537 C CA . LEU A 1 71 ? -27.251 -4.103 52.115 1.00 98.38 71 LEU A CA 1
ATOM 538 C C . LEU A 1 71 ? -27.540 -4.991 50.904 1.00 98.38 71 LEU A C 1
ATOM 540 O O . LEU A 1 71 ? -27.207 -4.636 49.772 1.00 98.38 71 LEU A O 1
ATOM 544 N N . LYS A 1 72 ? -28.187 -6.139 51.121 1.00 98.19 72 LYS A N 1
ATOM 545 C CA . LYS A 1 72 ? -28.576 -7.058 50.049 1.00 98.19 72 LYS A CA 1
ATOM 546 C C . LYS A 1 72 ? -29.551 -6.390 49.078 1.00 98.19 72 LYS A C 1
ATOM 548 O O . LYS A 1 72 ? -29.363 -6.475 47.865 1.00 98.19 72 LYS A O 1
ATOM 553 N N . GLU A 1 73 ? -30.569 -5.702 49.584 1.00 98.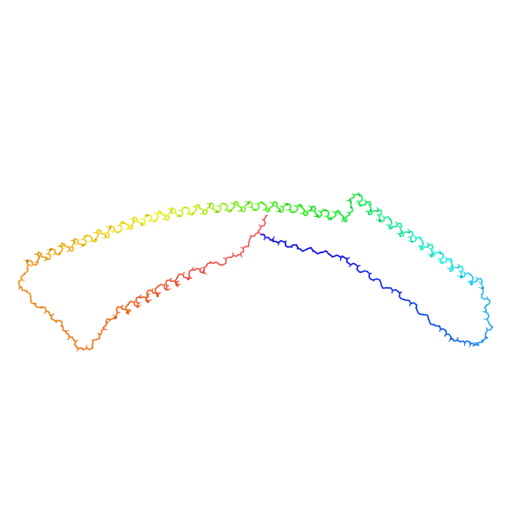19 73 GLU A N 1
ATOM 554 C CA . GLU A 1 73 ? -31.517 -4.961 48.748 1.00 98.19 73 GLU A CA 1
ATOM 555 C C . GLU A 1 73 ? -30.860 -3.800 48.002 1.00 98.19 73 GLU A C 1
ATOM 557 O O . GLU A 1 73 ? -31.196 -3.545 46.843 1.00 98.19 73 GLU A O 1
ATOM 562 N N . GLN A 1 74 ? -29.928 -3.092 48.642 1.00 98.31 74 GLN A N 1
ATOM 563 C CA . GLN A 1 74 ? -29.160 -2.039 47.988 1.00 98.31 74 GLN A CA 1
ATOM 564 C C . GLN A 1 74 ? -28.329 -2.601 46.829 1.00 98.31 74 GLN A C 1
ATOM 566 O O . GLN A 1 74 ? -28.415 -2.076 45.720 1.00 98.31 74 GLN A O 1
ATOM 571 N N . LEU A 1 75 ? -27.616 -3.711 47.042 1.00 98.31 75 LEU A N 1
ATOM 572 C CA . LEU A 1 75 ? -26.825 -4.373 46.004 1.00 98.31 75 LEU A CA 1
ATOM 573 C C . LEU A 1 75 ? -27.684 -4.773 44.795 1.00 98.31 75 LEU A C 1
ATOM 575 O O . LEU A 1 75 ? -27.292 -4.545 43.650 1.00 98.31 75 LEU A O 1
ATOM 579 N N . TYR A 1 76 ? -28.875 -5.337 45.025 1.00 98.38 76 TYR A N 1
ATOM 580 C CA . TYR A 1 76 ? -29.781 -5.686 43.927 1.00 98.38 76 TYR A CA 1
ATOM 581 C C . TYR A 1 76 ? -30.317 -4.460 43.191 1.00 98.38 76 TYR A C 1
ATOM 583 O O . TYR A 1 76 ? -30.384 -4.483 41.962 1.00 98.38 76 TYR A O 1
ATOM 591 N N . ARG A 1 77 ? -30.673 -3.387 43.908 1.00 98.44 77 ARG A N 1
ATOM 592 C CA . ARG A 1 77 ? -31.119 -2.129 43.289 1.00 98.44 77 ARG A CA 1
ATOM 593 C C . ARG A 1 77 ? -30.020 -1.504 42.434 1.00 98.44 77 ARG A C 1
ATOM 595 O O . ARG A 1 77 ? -30.281 -1.126 41.29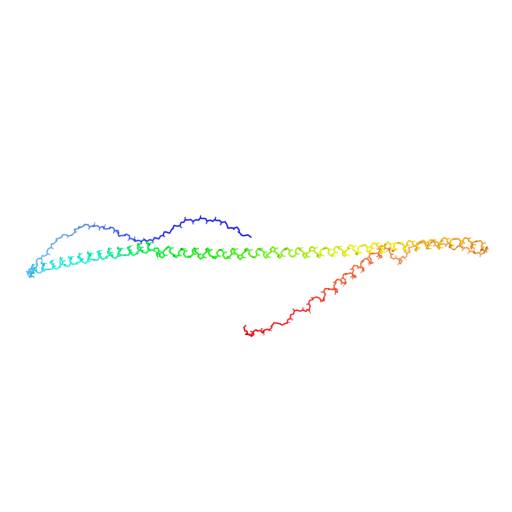4 1.00 98.44 77 ARG A O 1
ATOM 602 N N . GLU A 1 78 ? -28.794 -1.448 42.945 1.00 98.31 78 GLU A N 1
ATOM 603 C CA . GLU A 1 78 ? -27.634 -0.953 42.200 1.00 98.31 78 GLU A CA 1
ATOM 604 C C . GLU A 1 78 ? -27.358 -1.816 40.968 1.00 98.31 78 GLU A C 1
ATOM 606 O O . GLU A 1 78 ? -27.161 -1.287 39.873 1.00 98.31 78 GLU A O 1
ATOM 611 N N . ARG A 1 79 ? -27.421 -3.146 41.106 1.00 98.38 79 ARG A N 1
ATOM 612 C CA . ARG A 1 79 ? -27.216 -4.053 39.975 1.00 98.38 79 ARG A CA 1
ATOM 613 C C . ARG A 1 79 ? -28.297 -3.905 38.907 1.00 98.38 79 ARG A C 1
ATOM 615 O O . ARG A 1 79 ? -27.965 -3.911 37.723 1.00 98.38 79 ARG A O 1
ATOM 622 N N . MET A 1 80 ? -29.560 -3.759 39.306 1.00 98.25 80 MET A N 1
ATOM 623 C CA . MET A 1 80 ? -30.665 -3.533 38.373 1.00 98.25 80 MET A CA 1
ATOM 624 C C . MET A 1 80 ? -30.475 -2.215 37.620 1.00 98.25 80 MET A C 1
ATOM 626 O O . MET A 1 80 ? -30.529 -2.207 36.396 1.00 98.25 80 MET A O 1
ATOM 630 N N . SER A 1 81 ? -30.134 -1.141 38.336 1.00 98.31 81 SER A N 1
ATOM 631 C CA . SER A 1 81 ? -29.857 0.174 37.750 1.00 98.31 81 SER A CA 1
ATOM 632 C C . SER A 1 81 ? -28.717 0.129 36.723 1.00 98.31 81 SER A C 1
ATOM 634 O O . SER A 1 81 ? -28.862 0.631 35.611 1.00 98.31 81 SER A O 1
ATOM 636 N N . GLN A 1 82 ? -27.607 -0.558 37.026 1.00 98.00 82 GLN A N 1
ATOM 637 C CA . GLN A 1 82 ? -26.514 -0.754 36.061 1.00 98.00 82 GLN A CA 1
ATOM 638 C C . GLN A 1 82 ? -26.983 -1.461 34.781 1.00 98.00 82 GLN A C 1
ATOM 640 O O . GLN A 1 82 ? -26.575 -1.090 33.680 1.00 98.00 82 GLN A O 1
ATOM 645 N N . ILE A 1 83 ? -27.824 -2.492 34.919 1.00 97.44 83 ILE A N 1
ATOM 646 C CA . ILE A 1 83 ? -28.366 -3.239 33.778 1.00 97.44 83 ILE A CA 1
ATOM 647 C C . ILE A 1 83 ? -29.330 -2.364 32.974 1.00 97.44 83 ILE A C 1
ATOM 649 O O . ILE A 1 83 ? -29.264 -2.369 31.749 1.00 97.44 83 ILE A O 1
ATOM 653 N N . GLU A 1 84 ? -30.193 -1.599 33.638 1.00 97.62 84 GLU A N 1
ATOM 654 C CA . GLU A 1 84 ? -31.131 -0.678 32.992 1.00 97.62 84 GLU A CA 1
ATOM 655 C C . GLU A 1 84 ? -30.401 0.397 32.183 1.00 97.62 84 GLU A C 1
ATOM 657 O O . GLU A 1 84 ? -30.760 0.626 31.029 1.00 97.62 84 GLU A O 1
ATOM 662 N N . VAL A 1 85 ? -29.332 0.986 32.732 1.00 97.25 85 VAL A N 1
ATOM 663 C CA . VAL A 1 85 ? -28.489 1.956 32.014 1.00 97.25 85 VAL A CA 1
ATOM 664 C C . VAL A 1 85 ? -27.858 1.318 30.778 1.00 97.25 85 VAL A C 1
ATOM 666 O O . VAL A 1 85 ? -28.023 1.845 29.679 1.00 97.25 85 VAL A O 1
ATOM 669 N N . LYS A 1 86 ? -27.209 0.152 30.914 1.00 96.12 86 LYS A N 1
ATOM 670 C CA . LYS A 1 86 ? -26.610 -0.554 29.766 1.00 96.12 86 LYS A CA 1
ATOM 671 C C . LYS A 1 86 ? -27.647 -0.945 28.710 1.00 96.12 86 LYS A C 1
ATOM 673 O O . LYS A 1 86 ? -27.379 -0.870 27.512 1.00 96.12 86 LYS A O 1
ATOM 678 N N . LEU A 1 87 ? -28.838 -1.366 29.139 1.00 96.50 87 LEU A N 1
ATOM 679 C CA . LEU A 1 87 ? -29.939 -1.700 28.240 1.00 96.50 87 LEU A CA 1
ATOM 680 C C . LEU A 1 87 ? -30.413 -0.463 27.471 1.00 96.50 87 LEU A C 1
ATOM 682 O O . LEU A 1 87 ? -30.697 -0.563 26.278 1.00 96.50 87 LEU A O 1
ATOM 686 N N . GLU A 1 88 ? -30.498 0.688 28.132 1.00 97.31 88 GLU A N 1
ATOM 687 C CA . GLU A 1 88 ? -30.902 1.936 27.492 1.00 97.31 88 GLU A CA 1
ATOM 688 C C . GLU A 1 88 ? -29.828 2.454 26.528 1.00 97.31 88 GLU A C 1
ATOM 690 O O . GLU A 1 88 ? -30.144 2.808 25.395 1.00 97.31 88 GLU A O 1
ATOM 695 N N . GLU A 1 89 ? -28.547 2.393 26.902 1.00 97.00 89 GLU A N 1
ATOM 696 C CA . GLU A 1 89 ? -27.424 2.685 26.000 1.00 97.00 89 GLU A CA 1
ATOM 697 C C . GLU A 1 89 ? -27.457 1.806 24.743 1.00 97.00 89 GLU A C 1
ATOM 699 O O . GLU A 1 89 ? -27.256 2.301 23.629 1.00 97.00 89 GLU A O 1
ATOM 704 N N . ALA A 1 90 ? -27.756 0.513 24.899 1.00 95.12 90 ALA A N 1
ATOM 705 C CA . ALA A 1 90 ? -27.894 -0.417 23.783 1.00 95.12 90 ALA A CA 1
ATOM 706 C C . ALA A 1 90 ? -29.106 -0.083 22.898 1.00 95.12 90 ALA A C 1
ATOM 708 O O . ALA A 1 90 ? -28.978 -0.057 21.674 1.00 95.12 90 ALA A O 1
ATOM 709 N N . LYS A 1 91 ? -30.268 0.227 23.491 1.00 95.06 91 LYS A N 1
ATOM 710 C CA . LYS A 1 91 ? -31.479 0.634 22.753 1.00 95.06 91 LYS A CA 1
ATOM 711 C C . LYS A 1 91 ? -31.289 1.940 21.988 1.00 95.06 91 LYS A C 1
ATOM 713 O O . LYS A 1 91 ? -31.747 2.049 20.853 1.00 95.06 91 LYS A O 1
ATOM 718 N N . MET A 1 92 ? -30.605 2.912 22.590 1.00 95.94 92 MET A N 1
ATOM 719 C CA . MET A 1 92 ? -30.253 4.177 21.942 1.00 95.94 92 MET A CA 1
ATOM 720 C C . MET A 1 92 ? -29.139 4.013 20.897 1.00 95.94 92 MET A C 1
ATOM 722 O O . MET A 1 92 ? -28.880 4.941 20.133 1.00 95.94 92 MET A O 1
ATOM 726 N N . GLY A 1 93 ? -28.479 2.850 20.842 1.00 92.38 93 GLY A N 1
ATOM 727 C CA . GLY A 1 93 ? -27.353 2.601 19.943 1.00 92.38 93 GLY A CA 1
ATOM 728 C C . GLY A 1 93 ? -26.095 3.393 20.309 1.00 92.38 93 GLY A C 1
ATOM 729 O O . GLY A 1 93 ? -25.226 3.582 19.461 1.00 92.38 93 GLY A O 1
ATOM 730 N N . CYS A 1 94 ? -26.004 3.859 21.556 1.00 94.06 94 CYS A N 1
ATOM 731 C CA . CYS A 1 94 ? -24.877 4.620 22.094 1.00 94.06 94 CYS A CA 1
ATOM 732 C C . CYS A 1 94 ? -23.919 3.749 22.917 1.00 94.06 94 CYS A C 1
ATOM 734 O O . CYS A 1 94 ? -22.923 4.264 23.417 1.00 94.06 94 CYS A O 1
ATOM 736 N N . ALA A 1 95 ? -24.208 2.451 23.057 1.00 96.44 95 ALA A N 1
ATOM 737 C CA . ALA A 1 95 ? -23.361 1.512 23.780 1.00 96.44 95 ALA A CA 1
ATOM 738 C C . ALA A 1 95 ? -21.927 1.507 23.199 1.00 96.44 95 ALA A C 1
ATOM 740 O O . ALA A 1 95 ? -21.735 1.117 22.037 1.00 96.44 95 ALA A O 1
ATOM 741 N N . PRO A 1 96 ? -20.913 1.925 23.982 1.00 93.94 96 PRO A N 1
ATOM 742 C CA . PRO A 1 96 ? -19.556 2.154 23.482 1.00 93.94 96 PRO A CA 1
ATOM 743 C C . PRO A 1 96 ? -18.915 0.875 22.939 1.00 93.94 96 PRO A C 1
ATOM 745 O O . PRO A 1 96 ? -18.240 0.919 21.914 1.00 93.94 96 PRO A O 1
ATOM 748 N N . GLU A 1 97 ? -19.241 -0.269 23.550 1.00 93.50 97 GLU A N 1
ATOM 749 C CA . GLU A 1 97 ? -18.801 -1.617 23.164 1.00 93.50 97 GLU A CA 1
ATOM 750 C C . GLU A 1 97 ? -19.093 -1.940 21.681 1.00 93.50 97 GLU A C 1
ATOM 752 O O . GLU A 1 97 ? -18.354 -2.694 21.053 1.00 93.50 97 GLU A O 1
ATOM 757 N N . TYR A 1 98 ? -20.127 -1.331 21.085 1.00 94.69 98 TYR A N 1
ATOM 758 C CA . TYR A 1 98 ? -20.463 -1.493 19.663 1.00 94.69 98 TYR A CA 1
ATOM 759 C C . TYR A 1 98 ? -20.093 -0.278 18.813 1.00 94.69 98 TYR A C 1
ATOM 761 O O . TYR A 1 98 ? -19.690 -0.422 17.654 1.00 94.69 98 TYR A O 1
ATOM 769 N N . VAL A 1 99 ? -20.235 0.928 19.367 1.00 96.88 99 VAL A N 1
ATOM 770 C CA . VAL A 1 99 ? -19.957 2.174 18.644 1.00 96.88 99 VAL A CA 1
ATOM 771 C C . VAL A 1 99 ? -18.470 2.296 18.321 1.00 96.88 99 VAL A C 1
ATOM 773 O O . VAL A 1 99 ? -18.128 2.641 17.189 1.00 96.88 99 VAL A O 1
ATOM 776 N N . GLU A 1 100 ? -17.578 1.970 19.256 1.00 96.81 100 GLU A N 1
ATOM 777 C CA . GLU A 1 100 ? -16.135 2.073 19.030 1.00 96.81 100 GLU A CA 1
ATOM 778 C C . GLU A 1 100 ? -15.659 1.160 17.885 1.00 96.81 100 GLU A C 1
ATOM 780 O O . GLU A 1 100 ? -15.128 1.701 16.906 1.00 96.81 100 GLU A O 1
ATOM 785 N N . PRO A 1 101 ? -15.925 -0.165 17.880 1.00 97.38 101 PRO A N 1
ATOM 786 C CA . PRO A 1 101 ? -15.566 -1.019 16.745 1.00 97.38 101 PRO A CA 1
ATOM 787 C C . PRO A 1 101 ? -16.182 -0.556 15.421 1.00 97.38 101 PRO A C 1
ATOM 789 O O . PRO A 1 101 ? -15.536 -0.607 14.372 1.00 97.38 101 PRO A O 1
ATOM 792 N N . LEU A 1 102 ? -17.420 -0.050 15.448 1.00 96.75 102 LEU A N 1
ATOM 793 C CA . LEU A 1 102 ? -18.086 0.462 14.253 1.00 96.75 102 LEU A CA 1
ATOM 794 C C . LEU A 1 102 ? -17.392 1.713 13.698 1.00 96.75 102 LEU A C 1
ATOM 796 O O . LEU A 1 102 ? -17.238 1.848 12.481 1.00 96.75 102 LEU A O 1
ATOM 800 N N . THR A 1 103 ? -16.966 2.636 14.562 1.00 97.38 103 THR A N 1
ATOM 801 C CA . THR A 1 103 ? -16.214 3.826 14.135 1.00 97.38 103 THR A CA 1
ATOM 802 C C . THR A 1 103 ? -14.850 3.448 13.566 1.00 97.38 103 THR A C 1
ATOM 804 O O . THR A 1 103 ? -14.504 3.917 12.481 1.00 97.38 103 THR A O 1
ATOM 807 N N . GLN A 1 104 ? -14.129 2.528 14.210 1.00 97.94 104 GLN A N 1
ATOM 808 C CA . GLN A 1 104 ? -12.857 2.003 13.707 1.00 97.94 104 GLN A CA 1
ATOM 809 C C . GLN A 1 104 ? -13.027 1.343 12.334 1.00 97.94 104 GLN A C 1
ATOM 811 O O . GLN A 1 104 ? -12.259 1.613 11.411 1.00 97.94 104 GLN A O 1
ATOM 816 N N . LEU A 1 105 ? -14.074 0.533 12.152 1.00 98.06 105 LEU A N 1
ATOM 817 C CA . LEU A 1 105 ? -14.369 -0.099 10.867 1.00 98.06 105 LEU A CA 1
ATOM 818 C C . LEU A 1 105 ? -14.660 0.935 9.770 1.00 98.06 105 LEU A C 1
ATOM 820 O O . LEU A 1 105 ? -14.186 0.783 8.642 1.00 98.06 105 LEU A O 1
ATOM 824 N N . ARG A 1 106 ? -15.401 2.004 10.089 1.00 97.94 106 ARG A N 1
ATOM 825 C CA . ARG A 1 106 ? -15.668 3.107 9.151 1.00 97.94 106 ARG A CA 1
ATOM 826 C C . ARG A 1 106 ? -14.385 3.821 8.736 1.00 97.94 106 ARG A C 1
ATOM 828 O O . ARG A 1 106 ? -14.197 4.048 7.542 1.00 97.94 106 ARG A O 1
ATOM 835 N N . VAL A 1 107 ? -13.500 4.121 9.687 1.00 98.38 107 VAL A N 1
ATOM 836 C CA . VAL A 1 107 ? -12.187 4.724 9.405 1.00 98.38 107 VAL A CA 1
ATOM 837 C C . VAL A 1 107 ? -11.361 3.795 8.515 1.00 98.38 107 VAL A C 1
ATOM 839 O O . VAL A 1 107 ? -10.899 4.212 7.458 1.00 98.38 107 VAL A O 1
ATOM 842 N N . ASN A 1 108 ? -11.274 2.507 8.854 1.00 98.38 108 ASN A N 1
ATOM 843 C CA . ASN A 1 108 ? -10.552 1.519 8.050 1.00 98.38 108 ASN A CA 1
ATOM 844 C C . ASN A 1 108 ? -11.093 1.421 6.617 1.00 98.38 108 ASN A C 1
ATOM 846 O O . ASN A 1 108 ? -10.323 1.317 5.662 1.00 98.38 108 ASN A O 1
ATOM 850 N N . MET A 1 109 ? -12.415 1.467 6.442 1.00 98.25 109 MET A N 1
ATOM 851 C CA . MET A 1 109 ? -13.040 1.485 5.120 1.00 98.25 109 MET A CA 1
ATOM 852 C C . MET A 1 109 ? -12.647 2.739 4.325 1.00 98.25 109 MET A C 1
ATOM 854 O O . MET A 1 109 ? -12.304 2.628 3.144 1.00 98.25 109 MET A O 1
ATOM 858 N N . GLN A 1 110 ? -12.670 3.916 4.957 1.00 98.56 110 GLN A N 1
ATOM 859 C CA . GLN A 1 110 ? -12.255 5.175 4.331 1.00 98.56 110 GLN A CA 1
ATOM 860 C C . GLN A 1 110 ? -10.785 5.114 3.911 1.00 98.56 110 GLN A C 1
ATOM 862 O O . GLN A 1 110 ? -10.490 5.267 2.727 1.00 98.56 110 GLN A O 1
ATOM 867 N N . THR A 1 111 ? -9.885 4.744 4.826 1.00 98.31 111 THR A N 1
ATOM 868 C CA . THR A 1 111 ? -8.451 4.605 4.539 1.00 98.31 111 THR A CA 1
ATOM 869 C C . THR A 1 111 ? -8.194 3.611 3.408 1.00 98.31 111 THR A C 1
ATOM 871 O O . THR A 1 111 ? -7.433 3.900 2.487 1.00 98.31 111 THR A O 1
ATOM 874 N N . ARG A 1 112 ? -8.860 2.446 3.405 1.00 98.44 112 ARG A N 1
ATOM 875 C CA . ARG A 1 112 ? -8.719 1.466 2.312 1.00 98.44 112 ARG A CA 1
ATOM 876 C C . ARG A 1 112 ? -9.167 2.032 0.968 1.00 98.44 112 ARG A C 1
ATOM 878 O O . ARG A 1 112 ? -8.538 1.739 -0.047 1.00 98.44 112 ARG A O 1
ATOM 885 N N . THR A 1 113 ? -10.231 2.828 0.956 1.00 98.44 113 THR A N 1
ATOM 886 C CA . THR A 1 113 ? -10.757 3.451 -0.264 1.00 98.44 113 THR A CA 1
ATOM 887 C C . THR A 1 113 ? -9.799 4.517 -0.795 1.00 98.44 113 THR A C 1
ATOM 889 O O . THR A 1 113 ? -9.496 4.529 -1.988 1.00 98.44 113 THR A O 1
ATOM 892 N N . GLU A 1 114 ? -9.260 5.358 0.086 1.00 98.44 114 GLU A N 1
ATOM 893 C CA . GLU A 1 114 ? -8.266 6.379 -0.259 1.00 98.44 114 GLU A CA 1
ATOM 894 C C . GLU A 1 114 ? -6.983 5.752 -0.809 1.00 98.44 114 GLU A C 1
ATOM 896 O O . GLU A 1 114 ? -6.535 6.100 -1.904 1.00 98.44 114 GLU A O 1
ATOM 901 N N . VAL A 1 115 ? -6.435 4.758 -0.104 1.00 98.56 115 VAL A N 1
ATOM 902 C CA . VAL A 1 115 ? -5.240 4.025 -0.541 1.00 98.56 115 VAL A CA 1
ATOM 903 C C . VAL A 1 115 ? -5.481 3.354 -1.892 1.00 98.56 115 VAL A C 1
ATOM 905 O O . VAL A 1 115 ? -4.635 3.446 -2.780 1.00 98.56 115 VAL A O 1
ATOM 908 N N . ALA A 1 116 ? -6.640 2.720 -2.099 1.00 98.38 116 ALA A N 1
ATOM 909 C CA . ALA A 1 116 ? -6.985 2.130 -3.391 1.00 98.38 116 ALA A CA 1
ATOM 910 C C . ALA A 1 116 ? -7.047 3.182 -4.515 1.00 98.38 116 ALA A C 1
ATOM 912 O O . ALA A 1 116 ? -6.598 2.909 -5.632 1.00 98.38 116 ALA A O 1
ATOM 913 N N . GLY A 1 117 ? -7.548 4.386 -4.218 1.00 98.56 117 GLY A N 1
ATOM 914 C CA . GLY A 1 117 ? -7.537 5.529 -5.132 1.00 98.56 117 GLY A CA 1
ATOM 915 C C . GLY A 1 117 ? -6.121 5.949 -5.528 1.00 98.56 117 GLY A C 1
ATOM 916 O O . GLY A 1 117 ? -5.816 6.034 -6.719 1.00 98.56 117 GLY A O 1
ATOM 917 N N . ILE A 1 118 ? -5.229 6.117 -4.548 1.00 98.56 118 ILE A N 1
ATOM 918 C CA . ILE A 1 118 ? -3.819 6.471 -4.781 1.00 98.56 118 ILE A CA 1
ATOM 919 C C . ILE A 1 118 ? -3.116 5.386 -5.605 1.00 98.56 118 ILE A C 1
ATOM 921 O O . ILE A 1 118 ? -2.441 5.683 -6.589 1.00 98.56 118 ILE A O 1
ATOM 925 N N . VAL A 1 119 ? -3.306 4.111 -5.254 1.00 98.62 119 VAL A N 1
ATOM 926 C CA . VAL A 1 119 ? -2.712 2.981 -5.985 1.00 98.62 119 VAL A CA 1
ATOM 927 C C . VAL A 1 119 ? -3.183 2.953 -7.437 1.00 98.62 119 VAL A C 1
ATOM 929 O O . VAL A 1 119 ? -2.388 2.666 -8.334 1.00 98.62 119 VAL A O 1
ATOM 932 N N . ARG A 1 120 ? -4.463 3.241 -7.694 1.00 98.56 120 ARG A N 1
ATOM 933 C CA . ARG A 1 120 ? -4.993 3.336 -9.058 1.00 98.56 120 ARG A CA 1
ATOM 934 C C . ARG A 1 120 ? -4.297 4.444 -9.844 1.00 98.56 120 ARG A C 1
ATOM 936 O O . ARG A 1 120 ? -3.875 4.187 -10.969 1.00 98.56 120 ARG A O 1
ATOM 943 N N . GLU A 1 121 ? -4.162 5.632 -9.263 1.00 98.56 121 GLU A N 1
ATOM 944 C CA . GLU A 1 121 ? -3.508 6.766 -9.921 1.00 98.56 121 GLU A CA 1
ATOM 945 C C . GLU A 1 121 ? -2.039 6.457 -10.237 1.00 98.56 121 GLU A C 1
ATOM 947 O O . GLU A 1 121 ? -1.611 6.595 -11.382 1.00 98.56 121 GLU A O 1
ATOM 952 N N . LEU A 1 122 ? -1.292 5.911 -9.273 1.00 98.62 122 LEU A N 1
ATOM 953 C CA . LEU A 1 122 ? 0.104 5.514 -9.478 1.00 98.62 122 LEU A CA 1
ATOM 954 C C . LEU A 1 122 ? 0.259 4.453 -10.573 1.00 98.62 122 LEU A C 1
ATOM 956 O O . LEU A 1 122 ? 1.199 4.515 -11.363 1.00 98.62 122 LEU A O 1
ATOM 960 N N . LYS A 1 123 ? -0.666 3.489 -10.664 1.00 98.62 123 LYS A N 1
ATOM 961 C CA . LYS A 1 123 ? -0.662 2.497 -11.752 1.00 98.62 123 LYS A CA 1
ATOM 962 C C . LYS A 1 123 ? -0.893 3.146 -13.113 1.00 98.62 123 LYS A C 1
ATOM 964 O O . LYS A 1 123 ? -0.202 2.802 -14.065 1.00 98.62 123 LYS A O 1
ATOM 969 N N . ILE A 1 124 ? -1.833 4.085 -13.210 1.00 98.62 124 ILE A N 1
ATOM 970 C CA . ILE A 1 124 ? -2.095 4.817 -14.457 1.00 98.62 124 ILE A CA 1
ATOM 971 C C . ILE A 1 124 ? -0.862 5.630 -14.863 1.00 98.62 124 ILE A C 1
ATOM 973 O O . ILE A 1 124 ? -0.458 5.587 -16.024 1.00 98.62 124 ILE A O 1
ATOM 977 N N . GLN A 1 125 ? -0.235 6.326 -13.915 1.00 98.69 125 GLN A N 1
ATOM 978 C CA . GLN A 1 125 ? 1.000 7.074 -14.158 1.00 98.69 125 GLN A CA 1
ATOM 979 C C . GLN A 1 125 ? 2.144 6.157 -14.594 1.00 98.69 125 GLN A C 1
ATOM 981 O O . GLN A 1 125 ? 2.852 6.471 -15.544 1.00 98.69 125 GLN A O 1
ATOM 986 N N . ASN A 1 126 ? 2.292 4.989 -13.967 1.00 98.62 126 ASN A N 1
ATOM 987 C CA . ASN A 1 126 ? 3.309 4.018 -14.356 1.00 98.62 126 ASN A CA 1
ATOM 988 C C . ASN A 1 126 ? 3.118 3.526 -15.798 1.00 98.62 126 ASN A C 1
ATOM 990 O O . ASN A 1 126 ? 4.084 3.497 -16.554 1.00 98.62 126 ASN A O 1
ATOM 994 N N . ILE A 1 127 ? 1.878 3.220 -16.196 1.00 98.69 127 ILE A N 1
ATOM 995 C CA . ILE A 1 127 ? 1.554 2.819 -17.572 1.00 98.69 127 ILE A CA 1
ATOM 996 C C . ILE A 1 127 ? 1.881 3.947 -18.559 1.00 98.69 127 ILE A C 1
ATOM 998 O O . ILE A 1 127 ? 2.474 3.687 -19.602 1.00 98.69 127 ILE A O 1
ATOM 1002 N N . ARG A 1 128 ? 1.540 5.202 -18.232 1.00 98.62 128 ARG A N 1
ATOM 1003 C CA . ARG A 1 128 ? 1.888 6.363 -19.072 1.00 98.62 128 ARG A CA 1
ATOM 1004 C C . ARG A 1 128 ? 3.399 6.506 -19.236 1.00 98.62 128 ARG A C 1
ATOM 1006 O O . ARG A 1 128 ? 3.869 6.625 -20.360 1.00 98.62 128 ARG A O 1
ATOM 1013 N N . ASN A 1 129 ? 4.151 6.406 -18.144 1.00 98.56 129 ASN A N 1
ATOM 1014 C CA . ASN A 1 129 ? 5.608 6.502 -18.179 1.00 98.56 129 ASN A CA 1
ATOM 1015 C C . ASN A 1 129 ? 6.236 5.369 -19.005 1.00 98.56 129 ASN A C 1
ATOM 1017 O O . ASN A 1 129 ? 7.170 5.613 -19.763 1.00 98.56 129 ASN A O 1
ATOM 1021 N N . GLN A 1 130 ? 5.727 4.138 -18.884 1.00 98.69 130 GLN A N 1
ATOM 1022 C CA . GLN A 1 130 ? 6.177 3.010 -19.707 1.00 98.69 130 GLN A CA 1
ATOM 1023 C C . GLN A 1 130 ? 5.904 3.259 -21.190 1.00 98.69 130 GLN A C 1
ATOM 1025 O O . GLN A 1 130 ? 6.804 3.095 -22.009 1.00 98.69 130 GLN A O 1
ATOM 1030 N N . TYR A 1 131 ? 4.693 3.710 -21.518 1.00 98.69 131 TYR A N 1
ATOM 1031 C CA . TYR A 1 131 ? 4.313 4.052 -22.883 1.00 98.69 131 TYR A CA 1
ATOM 1032 C C . TYR A 1 131 ? 5.212 5.148 -23.475 1.00 98.69 131 TYR A C 1
ATOM 1034 O O . TYR A 1 131 ? 5.704 5.012 -24.593 1.00 98.69 131 TYR A O 1
ATOM 1042 N N . GLU A 1 132 ? 5.472 6.220 -22.726 1.00 98.69 132 GLU A N 1
ATOM 1043 C CA . GLU A 1 132 ? 6.347 7.309 -23.168 1.00 98.69 132 GLU A CA 1
ATOM 1044 C C . GLU A 1 132 ? 7.797 6.848 -23.356 1.00 98.69 132 GLU A C 1
ATOM 1046 O O . GLU A 1 132 ? 8.426 7.187 -24.362 1.00 98.69 132 GLU A O 1
ATOM 1051 N N . ALA A 1 133 ? 8.315 6.030 -22.437 1.00 98.62 133 ALA A N 1
ATOM 1052 C CA . ALA A 1 133 ? 9.658 5.469 -22.540 1.00 98.62 133 ALA A CA 1
ATOM 1053 C C . ALA A 1 133 ? 9.801 4.544 -23.758 1.00 98.62 133 ALA A C 1
ATOM 1055 O O . ALA A 1 133 ? 10.796 4.624 -24.478 1.00 98.62 133 ALA A O 1
ATOM 1056 N N . GLU A 1 134 ? 8.804 3.701 -24.030 1.00 98.62 134 GLU A N 1
ATOM 1057 C CA . GLU A 1 134 ? 8.799 2.809 -25.192 1.00 98.62 134 GLU A CA 1
ATOM 1058 C C . GLU A 1 134 ? 8.698 3.594 -26.509 1.00 98.62 134 GLU A C 1
ATOM 1060 O O . GLU A 1 134 ? 9.423 3.321 -27.470 1.00 98.62 134 GLU A O 1
ATOM 1065 N N . LEU A 1 135 ? 7.871 4.641 -26.541 1.00 98.50 135 LEU A N 1
ATOM 1066 C CA . LEU A 1 135 ? 7.765 5.557 -27.675 1.00 98.50 135 LEU A CA 1
ATOM 1067 C C . LEU A 1 135 ? 9.098 6.274 -27.947 1.00 98.50 135 LEU A C 1
ATOM 1069 O O . LEU A 1 135 ? 9.491 6.450 -29.100 1.00 98.50 135 LEU A O 1
ATOM 1073 N N . GLN A 1 136 ? 9.819 6.677 -26.899 1.00 98.62 136 GLN A N 1
ATOM 1074 C CA . GLN A 1 136 ? 11.146 7.269 -27.042 1.00 98.62 136 GLN A CA 1
ATOM 1075 C C . GLN A 1 136 ? 12.179 6.244 -27.528 1.00 98.62 136 GLN A C 1
ATOM 1077 O O . GLN A 1 136 ? 12.917 6.533 -28.470 1.00 98.62 136 GLN A O 1
ATOM 1082 N N . ALA A 1 137 ? 12.216 5.053 -26.930 1.00 98.56 137 ALA A N 1
ATOM 1083 C CA . ALA A 1 137 ? 13.151 3.995 -27.299 1.00 98.56 137 ALA A CA 1
ATOM 1084 C C . ALA A 1 137 ? 12.973 3.565 -28.762 1.00 98.56 137 ALA A C 1
ATOM 1086 O O . ALA A 1 137 ? 13.950 3.475 -29.501 1.00 98.56 137 ALA A O 1
ATOM 1087 N N . THR A 1 138 ? 11.731 3.373 -29.213 1.00 98.44 138 THR A N 1
ATOM 1088 C CA . THR A 1 138 ? 11.420 3.004 -30.605 1.00 98.44 138 THR A CA 1
ATOM 1089 C C . THR A 1 138 ? 11.812 4.095 -31.598 1.00 98.44 138 THR A C 1
ATOM 1091 O O . THR A 1 138 ? 12.379 3.787 -32.646 1.00 98.44 138 THR A O 1
ATOM 1094 N N . ARG A 1 139 ? 11.586 5.372 -31.265 1.00 98.56 139 ARG A N 1
ATOM 1095 C CA . ARG A 1 139 ? 12.043 6.504 -32.089 1.00 98.56 139 ARG A CA 1
ATOM 1096 C C . ARG A 1 139 ? 13.562 6.551 -32.205 1.00 98.56 139 ARG A C 1
ATOM 1098 O O . ARG A 1 139 ? 14.076 6.623 -33.316 1.00 98.56 139 ARG A O 1
ATOM 1105 N N . GLN A 1 140 ? 14.269 6.467 -31.081 1.00 98.62 140 GLN A N 1
ATOM 1106 C CA . GLN A 1 140 ? 15.733 6.487 -31.065 1.00 98.62 140 GLN A CA 1
ATOM 1107 C C . GLN A 1 140 ? 16.322 5.287 -31.811 1.00 98.62 140 GLN A C 1
ATOM 1109 O O . GLN A 1 140 ? 17.267 5.445 -32.581 1.00 98.62 140 GLN A O 1
ATOM 1114 N N . HIS A 1 141 ? 15.736 4.101 -31.633 1.00 98.56 141 HIS A N 1
ATOM 1115 C CA . HIS A 1 141 ? 16.126 2.903 -32.368 1.00 98.56 141 HIS A CA 1
ATOM 1116 C C . HIS A 1 141 ? 15.954 3.104 -33.877 1.00 98.56 141 HIS A C 1
ATOM 1118 O O . HIS A 1 141 ? 16.877 2.847 -34.641 1.00 98.56 141 HIS A O 1
ATOM 1124 N N . PHE A 1 142 ? 14.803 3.619 -34.315 1.00 98.56 142 PHE A N 1
ATOM 1125 C CA . PHE A 1 142 ? 14.558 3.902 -35.728 1.00 98.56 142 PHE A CA 1
ATOM 1126 C C . PHE A 1 142 ? 15.549 4.922 -36.310 1.00 98.56 142 PHE A C 1
ATOM 1128 O O . PHE A 1 142 ? 16.075 4.717 -37.403 1.00 98.56 142 PHE A O 1
ATOM 1135 N N . GLU A 1 143 ? 15.825 6.010 -35.589 1.00 98.56 143 GLU A N 1
ATOM 1136 C CA . GLU A 1 143 ? 16.803 7.016 -36.016 1.00 98.56 143 GLU A CA 1
ATOM 1137 C C . GLU A 1 143 ? 18.218 6.433 -36.116 1.00 98.56 143 GLU A C 1
ATOM 1139 O O . GLU A 1 143 ? 18.914 6.695 -37.099 1.00 98.56 143 GLU A O 1
ATOM 1144 N N . SER A 1 144 ? 18.618 5.598 -35.153 1.00 98.56 144 SER A N 1
ATOM 1145 C CA . SER A 1 144 ? 19.907 4.901 -35.165 1.00 98.56 144 SER A CA 1
ATOM 1146 C C . SER A 1 144 ? 20.027 3.945 -36.352 1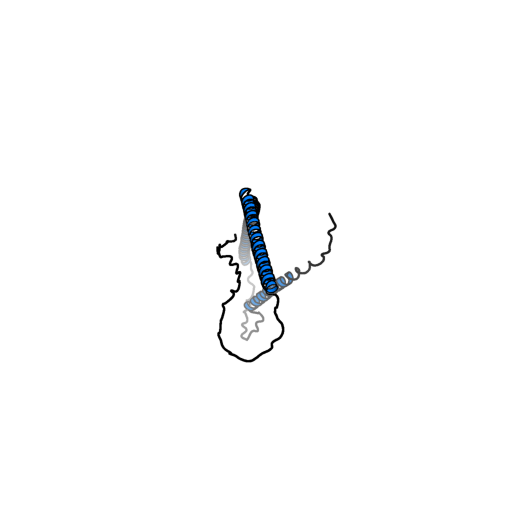.00 98.56 144 SER A C 1
ATOM 1148 O O . SER A 1 144 ? 21.007 4.014 -37.087 1.00 98.56 144 SER A O 1
ATOM 1150 N N . GLU A 1 145 ? 19.026 3.096 -36.585 1.00 98.56 145 GLU A N 1
ATOM 1151 C CA . GLU A 1 145 ? 19.016 2.146 -37.707 1.00 98.56 145 GLU A CA 1
ATOM 1152 C C . GLU A 1 145 ? 19.076 2.864 -39.056 1.00 98.56 145 GLU A C 1
ATOM 1154 O O . GLU A 1 145 ? 19.816 2.468 -39.956 1.00 98.56 145 GLU A O 1
ATOM 1159 N N . LYS A 1 146 ? 18.344 3.975 -39.191 1.00 98.50 146 LYS A N 1
ATOM 1160 C CA . LYS A 1 146 ? 18.399 4.808 -40.393 1.00 98.50 146 LYS A CA 1
ATOM 1161 C C . LYS A 1 146 ? 19.809 5.351 -40.634 1.00 98.50 146 LYS A C 1
ATOM 1163 O O . LYS A 1 146 ? 20.265 5.345 -41.776 1.00 98.50 146 LYS A O 1
ATOM 1168 N N . LEU A 1 147 ? 20.479 5.852 -39.595 1.00 98.56 147 LEU A N 1
ATOM 1169 C CA . LEU A 1 147 ? 21.847 6.366 -39.708 1.00 98.56 147 LEU A CA 1
ATOM 1170 C C . LEU A 1 147 ? 22.839 5.251 -40.050 1.00 98.56 147 LEU A C 1
ATOM 1172 O O . LEU A 1 147 ? 23.644 5.426 -40.962 1.00 98.56 147 LEU A O 1
ATOM 1176 N N . LEU A 1 148 ? 22.730 4.099 -39.385 1.00 98.38 148 LEU A N 1
ATOM 1177 C CA . LEU A 1 148 ? 23.566 2.929 -39.653 1.00 98.38 148 LEU A CA 1
ATOM 1178 C C . LEU A 1 148 ? 23.426 2.452 -41.100 1.00 98.38 148 LEU A C 1
ATOM 1180 O O . LEU A 1 148 ? 24.439 2.224 -41.753 1.00 98.38 148 LEU A O 1
ATOM 1184 N N . LEU A 1 149 ? 22.202 2.387 -41.630 1.00 98.31 149 LEU A N 1
ATOM 1185 C CA . LEU A 1 149 ? 21.966 2.006 -43.023 1.00 98.31 149 LEU A CA 1
ATOM 1186 C C . LEU A 1 149 ? 22.603 2.998 -44.004 1.00 98.31 149 LEU A C 1
ATOM 1188 O O . LEU A 1 149 ? 23.191 2.600 -45.007 1.00 98.31 149 LEU A O 1
ATOM 1192 N N . VAL A 1 150 ? 22.509 4.301 -43.725 1.00 98.50 150 VAL A N 1
ATOM 1193 C CA . VAL A 1 150 ? 23.151 5.328 -44.560 1.00 98.50 150 VAL A CA 1
ATOM 1194 C C . VAL A 1 150 ? 24.674 5.182 -44.535 1.00 98.50 150 VAL A C 1
ATOM 1196 O O . VAL A 1 150 ? 25.309 5.273 -45.587 1.00 98.50 150 VAL A O 1
ATOM 1199 N N . ASP A 1 151 ? 25.261 4.939 -43.363 1.00 98.56 151 ASP A N 1
ATOM 1200 C CA . ASP A 1 151 ? 26.698 4.706 -43.222 1.00 98.56 151 ASP A CA 1
ATOM 1201 C C . ASP A 1 151 ? 27.139 3.413 -43.923 1.00 98.56 151 ASP A C 1
ATOM 1203 O O . ASP A 1 151 ? 28.166 3.413 -44.600 1.00 98.56 151 ASP A O 1
ATOM 1207 N N . GLU A 1 152 ? 26.357 2.337 -43.829 1.00 98.50 152 GLU A N 1
ATOM 1208 C CA . GLU A 1 152 ? 26.604 1.076 -44.534 1.00 98.50 152 GLU A CA 1
ATOM 1209 C C . GLU A 1 152 ? 26.583 1.278 -46.052 1.00 98.50 152 GLU A C 1
ATOM 1211 O O . GLU A 1 152 ? 27.550 0.936 -46.734 1.00 98.50 152 GLU A O 1
ATOM 1216 N N . MET A 1 153 ? 25.544 1.930 -46.580 1.00 98.38 153 MET A N 1
ATOM 1217 C CA . MET A 1 153 ? 25.449 2.253 -48.005 1.00 98.38 153 MET A CA 1
ATOM 1218 C C . MET A 1 153 ? 26.611 3.133 -48.474 1.00 98.38 153 MET A C 1
ATOM 1220 O O . MET A 1 153 ? 27.151 2.917 -49.562 1.00 98.38 153 MET A O 1
ATOM 1224 N N . ARG A 1 154 ? 27.017 4.121 -47.665 1.00 98.38 154 ARG A N 1
ATOM 1225 C CA . ARG A 1 154 ? 28.183 4.958 -47.967 1.00 98.38 154 ARG A CA 1
ATOM 1226 C C . ARG A 1 154 ? 29.450 4.106 -48.035 1.00 98.38 154 ARG A C 1
ATOM 1228 O O . ARG A 1 154 ? 30.161 4.177 -49.035 1.00 98.38 154 ARG A O 1
ATOM 1235 N N . ASN A 1 155 ? 29.693 3.270 -47.028 1.00 98.38 155 ASN A N 1
ATOM 1236 C CA . ASN A 1 155 ? 30.864 2.397 -46.969 1.00 98.38 155 ASN A CA 1
ATOM 1237 C C . ASN A 1 155 ? 30.899 1.416 -48.150 1.00 98.38 155 ASN A C 1
ATOM 1239 O O . ASN A 1 155 ? 31.959 1.198 -48.731 1.00 98.38 155 ASN A O 1
ATOM 1243 N N . GLU A 1 156 ? 29.757 0.857 -48.560 1.00 98.38 156 GLU A N 1
ATOM 1244 C CA . GLU A 1 156 ? 29.683 0.005 -49.750 1.00 98.38 156 GLU A CA 1
ATOM 1245 C C . GLU A 1 156 ? 30.095 0.738 -51.028 1.00 98.38 156 GLU A C 1
ATOM 1247 O O . GLU A 1 156 ? 30.770 0.160 -51.883 1.00 98.38 156 GLU A O 1
ATOM 1252 N N . ILE A 1 157 ? 29.652 1.986 -51.197 1.00 98.19 157 ILE A N 1
ATOM 1253 C CA . ILE A 1 157 ? 29.996 2.801 -52.365 1.00 98.19 157 ILE A CA 1
ATOM 1254 C C . ILE A 1 157 ? 31.485 3.149 -52.334 1.00 98.19 157 ILE A C 1
ATOM 1256 O O . ILE A 1 157 ? 32.161 2.980 -53.346 1.00 98.19 157 ILE A O 1
ATOM 1260 N N . GLU A 1 158 ? 32.012 3.573 -51.187 1.00 98.19 158 GLU A N 1
ATOM 1261 C CA . GLU A 1 158 ? 33.438 3.872 -51.007 1.00 98.19 158 GLU A CA 1
ATOM 1262 C C . GLU A 1 158 ? 34.318 2.645 -51.277 1.00 98.19 158 GLU A C 1
ATOM 1264 O O . GLU A 1 158 ? 35.348 2.743 -51.942 1.00 98.19 158 GLU A O 1
ATOM 1269 N N . GLU A 1 159 ? 33.894 1.467 -50.825 1.00 98.12 159 GLU A N 1
ATOM 1270 C CA . GLU A 1 159 ? 34.571 0.202 -51.090 1.00 98.12 159 GLU A CA 1
ATOM 1271 C C . GLU A 1 159 ? 34.518 -0.175 -52.580 1.00 98.12 159 GLU A C 1
ATOM 1273 O O . GLU A 1 159 ? 35.521 -0.611 -53.147 1.00 98.12 159 GLU A O 1
ATOM 1278 N N . LYS A 1 160 ? 33.365 0.013 -53.241 1.00 98.25 160 LYS A N 1
ATOM 1279 C CA . LYS A 1 160 ? 33.222 -0.194 -54.693 1.00 98.25 160 LYS A CA 1
ATOM 1280 C C . LYS A 1 160 ? 34.136 0.751 -55.476 1.00 98.25 160 LYS A C 1
ATOM 1282 O O . LYS A 1 160 ? 34.781 0.303 -56.419 1.00 98.25 160 LYS A O 1
ATOM 1287 N N . ILE A 1 161 ? 34.230 2.021 -55.075 1.00 97.69 161 ILE A N 1
ATOM 1288 C CA . ILE A 1 161 ? 35.155 2.995 -55.674 1.00 97.69 161 ILE A CA 1
ATOM 1289 C C . ILE A 1 161 ? 36.600 2.525 -55.492 1.00 97.69 161 ILE A C 1
ATOM 1291 O O . ILE A 1 161 ? 37.324 2.435 -56.478 1.00 97.69 161 ILE A O 1
ATOM 1295 N N . ARG A 1 162 ? 37.000 2.148 -54.271 1.00 98.12 162 ARG A N 1
ATOM 1296 C CA . ARG A 1 162 ? 38.368 1.690 -53.991 1.00 98.12 162 ARG A CA 1
ATOM 1297 C C . ARG A 1 162 ? 38.755 0.472 -54.828 1.00 98.12 162 ARG A C 1
ATOM 1299 O O . ARG A 1 162 ? 39.830 0.464 -55.414 1.00 98.12 162 ARG A O 1
ATOM 1306 N N . ARG A 1 163 ? 37.867 -0.522 -54.950 1.00 97.81 163 ARG A N 1
ATOM 1307 C CA . ARG A 1 163 ? 38.107 -1.696 -55.810 1.00 97.81 163 ARG A CA 1
ATOM 1308 C C . ARG A 1 163 ? 38.273 -1.314 -57.276 1.00 97.81 163 ARG A C 1
ATOM 1310 O O . ARG A 1 163 ? 39.171 -1.824 -57.927 1.00 97.81 163 ARG A O 1
ATOM 1317 N N . LEU A 1 164 ? 37.460 -0.387 -57.789 1.00 97.38 164 LEU A N 1
ATOM 1318 C CA . LEU A 1 164 ? 37.611 0.105 -59.164 1.00 97.38 164 LEU A CA 1
ATOM 1319 C C . LEU A 1 164 ? 38.931 0.861 -59.371 1.00 97.38 164 LEU A C 1
ATOM 1321 O O . LEU A 1 164 ? 39.532 0.769 -60.441 1.00 97.38 164 LEU A O 1
ATOM 1325 N N . GLU A 1 165 ? 39.393 1.609 -58.370 1.00 96.94 165 GLU A N 1
ATOM 1326 C CA . GLU A 1 165 ? 40.693 2.282 -58.408 1.00 96.94 165 GLU A CA 1
ATOM 1327 C C . GLU A 1 165 ? 41.850 1.278 -58.382 1.00 96.94 165 GLU A C 1
ATOM 1329 O O . GLU A 1 165 ? 42.780 1.407 -59.179 1.00 96.94 165 GLU A O 1
ATOM 1334 N N . GLU A 1 166 ? 41.779 0.260 -57.523 1.00 96.38 166 GLU A N 1
ATOM 1335 C CA . GLU A 1 166 ? 42.736 -0.850 -57.467 1.00 96.38 166 GLU A CA 1
ATOM 1336 C C . GLU A 1 166 ? 42.771 -1.624 -58.791 1.00 96.38 166 GLU A C 1
ATOM 1338 O O . GLU A 1 166 ? 43.853 -1.842 -59.340 1.00 96.38 166 GLU A O 1
ATOM 1343 N N . ASP A 1 167 ? 41.609 -1.961 -59.356 1.00 96.25 167 ASP A N 1
ATOM 1344 C CA . ASP A 1 167 ? 41.488 -2.632 -60.651 1.00 96.25 167 ASP A CA 1
ATOM 1345 C C . ASP A 1 167 ? 42.093 -1.777 -61.772 1.00 96.25 167 ASP A C 1
ATOM 1347 O O . ASP A 1 167 ? 42.875 -2.289 -62.577 1.00 96.25 167 ASP A O 1
ATOM 1351 N N . ARG A 1 168 ? 41.818 -0.463 -61.797 1.00 95.50 168 ARG A N 1
ATOM 1352 C CA . ARG A 1 168 ? 42.443 0.472 -62.747 1.00 95.50 168 ARG A CA 1
ATOM 1353 C C . ARG A 1 168 ? 43.964 0.472 -62.601 1.00 95.50 168 ARG A C 1
ATOM 1355 O O . ARG A 1 168 ? 44.663 0.278 -63.590 1.00 95.50 168 ARG A O 1
ATOM 1362 N N . HIS A 1 169 ? 44.481 0.631 -61.382 1.00 93.94 169 HIS A N 1
ATOM 1363 C CA . HIS A 1 169 ? 45.922 0.613 -61.126 1.00 93.94 169 HIS A CA 1
ATOM 1364 C C . HIS A 1 169 ? 46.567 -0.730 -61.496 1.00 93.94 169 HIS A C 1
ATOM 1366 O O . HIS A 1 169 ? 47.688 -0.755 -62.002 1.00 93.94 169 HIS A O 1
ATOM 1372 N N . SER A 1 170 ? 45.862 -1.845 -61.295 1.00 93.38 170 SER A N 1
ATOM 1373 C CA . SER A 1 170 ? 46.326 -3.173 -61.702 1.00 93.38 170 SER A CA 1
ATOM 1374 C C . SER A 1 170 ? 46.391 -3.323 -63.228 1.00 93.38 170 SER A C 1
ATOM 1376 O O . SER A 1 170 ? 47.352 -3.892 -63.751 1.00 93.38 170 SER A O 1
ATOM 1378 N N . ALA A 1 171 ? 45.411 -2.773 -63.952 1.00 91.12 171 ALA A N 1
ATOM 1379 C CA . ALA A 1 171 ? 45.375 -2.767 -65.410 1.00 91.12 171 ALA A CA 1
ATOM 1380 C C . ALA A 1 171 ? 46.468 -1.864 -66.000 1.00 91.12 171 ALA A C 1
ATOM 1382 O O . ALA A 1 171 ? 47.128 -2.266 -66.962 1.00 91.12 171 ALA A O 1
ATOM 1383 N N . ASP A 1 172 ? 46.705 -0.696 -65.398 1.00 89.19 172 ASP A N 1
ATOM 1384 C CA . ASP A 1 172 ? 47.789 0.217 -65.773 1.00 89.19 172 ASP A CA 1
ATOM 1385 C C . ASP A 1 172 ? 49.156 -0.459 -65.576 1.00 89.19 172 ASP A C 1
ATOM 1387 O O . ASP A 1 172 ? 49.938 -0.554 -66.520 1.00 89.19 172 ASP A O 1
ATOM 1391 N N . LEU A 1 173 ? 49.409 -1.051 -64.399 1.00 87.62 173 LEU A N 1
ATOM 1392 C CA . LEU A 1 173 ? 50.654 -1.777 -64.116 1.00 87.62 173 LEU A CA 1
ATOM 1393 C C . LEU A 1 173 ? 50.860 -2.969 -65.063 1.00 87.62 173 LEU A C 1
ATOM 1395 O O . LEU A 1 173 ? 51.972 -3.214 -65.532 1.00 87.62 173 LEU A O 1
ATOM 1399 N N . SER A 1 174 ? 49.794 -3.720 -65.355 1.00 87.38 174 SER A N 1
ATOM 1400 C CA . SER A 1 174 ? 49.831 -4.802 -66.341 1.00 87.38 174 SER A CA 1
ATOM 1401 C C . SER A 1 174 ? 50.227 -4.256 -67.715 1.00 87.38 174 SER A C 1
ATOM 1403 O O . SER A 1 174 ? 51.156 -4.770 -68.338 1.00 87.38 174 SER A O 1
ATOM 1405 N N . THR A 1 175 ? 49.590 -3.174 -68.167 1.00 85.56 175 THR A N 1
ATOM 1406 C CA . THR A 1 175 ? 49.888 -2.518 -69.450 1.00 85.56 175 THR A CA 1
ATOM 1407 C C . THR A 1 175 ? 51.343 -2.043 -69.523 1.00 85.56 175 THR A C 1
ATOM 1409 O O . THR A 1 175 ? 52.022 -2.298 -70.522 1.00 85.56 175 THR A O 1
ATOM 1412 N N . ASP A 1 176 ? 51.867 -1.442 -68.456 1.00 81.75 176 ASP A N 1
ATOM 1413 C CA . ASP A 1 176 ? 53.270 -1.027 -68.359 1.00 81.75 176 ASP A CA 1
ATOM 1414 C C . ASP A 1 176 ? 54.233 -2.225 -68.448 1.00 81.75 176 ASP A C 1
ATOM 1416 O O . ASP A 1 176 ? 55.196 -2.197 -69.213 1.00 81.75 176 ASP A O 1
ATOM 1420 N N . LEU A 1 177 ? 53.938 -3.341 -67.774 1.00 80.56 177 LEU A N 1
ATOM 1421 C CA . LEU A 1 177 ? 54.748 -4.568 -67.848 1.00 80.56 177 LEU A CA 1
ATOM 1422 C C . LEU A 1 177 ? 54.721 -5.226 -69.241 1.00 80.56 177 LEU A C 1
ATOM 1424 O O . LEU A 1 177 ? 55.738 -5.756 -69.713 1.00 80.56 177 LEU A O 1
ATOM 1428 N N . TRP A 1 178 ? 53.571 -5.207 -69.923 1.00 78.62 178 TRP A N 1
ATOM 1429 C CA . TRP A 1 178 ? 53.443 -5.702 -71.298 1.00 78.62 178 TRP A CA 1
ATOM 1430 C C . TRP A 1 178 ? 54.219 -4.822 -72.284 1.00 78.62 178 TRP A C 1
ATOM 1432 O O . TRP A 1 178 ? 54.952 -5.350 -73.130 1.00 78.62 178 TRP A O 1
ATOM 1442 N N . THR A 1 179 ? 54.123 -3.498 -72.152 1.00 77.25 179 THR A N 1
ATOM 1443 C CA . THR A 1 179 ? 54.866 -2.559 -73.004 1.00 77.25 179 THR A CA 1
ATOM 1444 C C . THR A 1 179 ? 56.373 -2.618 -72.739 1.00 77.25 179 THR A C 1
ATOM 1446 O O . THR A 1 179 ? 57.148 -2.659 -73.696 1.00 77.25 179 THR A O 1
ATOM 1449 N N . GLU A 1 180 ? 56.820 -2.743 -71.487 1.00 74.44 180 GLU A N 1
ATOM 1450 C CA . GLU A 1 180 ? 58.231 -2.956 -71.136 1.00 74.44 180 GLU A CA 1
ATOM 1451 C C . GLU A 1 180 ? 58.763 -4.272 -71.728 1.00 74.44 180 GLU A C 1
ATOM 1453 O O . GLU A 1 180 ? 59.836 -4.309 -72.339 1.00 74.44 180 GLU A O 1
ATOM 1458 N N . SER A 1 181 ? 57.980 -5.351 -71.659 1.00 70.94 181 SER A N 1
ATOM 1459 C CA . SER A 1 181 ? 58.323 -6.638 -72.279 1.00 70.94 181 SER A CA 1
ATOM 1460 C C . SER A 1 181 ? 58.475 -6.541 -73.803 1.00 70.94 181 SER A C 1
ATOM 1462 O O . SER A 1 181 ? 59.360 -7.181 -74.388 1.00 70.94 181 SER A O 1
ATOM 1464 N N . GLU A 1 182 ? 57.646 -5.741 -74.478 1.00 63.62 182 GLU A N 1
ATOM 1465 C CA . GLU A 1 182 ? 57.807 -5.442 -75.905 1.00 63.62 182 GLU A CA 1
ATOM 1466 C C . GLU A 1 182 ? 59.037 -4.571 -76.190 1.00 63.62 182 GLU A C 1
ATOM 1468 O O . GLU A 1 182 ? 59.766 -4.830 -77.155 1.00 63.62 182 GLU A O 1
ATOM 1473 N N . GLN A 1 183 ? 59.326 -3.581 -75.345 1.00 60.56 183 GLN A N 1
ATOM 1474 C CA . GLN A 1 183 ? 60.508 -2.729 -75.474 1.00 60.56 183 GLN A CA 1
ATOM 1475 C C . GLN A 1 183 ? 61.811 -3.517 -75.274 1.00 60.56 183 GLN A C 1
ATOM 1477 O O . GLN A 1 183 ? 62.736 -3.372 -76.075 1.00 60.56 183 GLN A O 1
ATOM 1482 N N . VAL A 1 184 ? 61.876 -4.437 -74.306 1.00 60.41 184 VAL A N 1
ATOM 1483 C CA . VAL A 1 184 ? 63.021 -5.345 -74.106 1.00 60.41 184 VAL A CA 1
ATOM 1484 C C . VAL A 1 184 ? 63.197 -6.292 -75.301 1.00 60.41 184 VAL A C 1
ATOM 1486 O O . VAL A 1 184 ? 64.326 -6.532 -75.741 1.00 60.41 184 VAL A O 1
ATOM 1489 N N . LYS A 1 185 ? 62.105 -6.794 -75.896 1.00 59.62 185 LYS A N 1
ATOM 1490 C CA . LYS A 1 185 ? 62.158 -7.608 -77.130 1.00 59.62 185 LYS A CA 1
ATOM 1491 C C . LYS A 1 185 ? 62.649 -6.807 -78.342 1.00 59.62 185 LYS A C 1
ATOM 1493 O O . LYS A 1 185 ? 63.370 -7.359 -79.176 1.00 59.62 185 LYS A O 1
ATOM 1498 N N . ARG A 1 186 ? 62.307 -5.516 -78.444 1.00 57.41 186 ARG A N 1
ATOM 1499 C CA . ARG A 1 186 ? 62.816 -4.609 -79.494 1.00 57.41 186 ARG A CA 1
ATOM 1500 C C . ARG A 1 186 ? 64.273 -4.197 -79.245 1.00 57.41 186 ARG A C 1
ATOM 1502 O O . ARG A 1 186 ? 65.039 -4.122 -80.203 1.00 57.41 186 ARG A O 1
ATOM 1509 N N . SER A 1 187 ? 64.678 -4.025 -77.987 1.00 54.66 187 SER A N 1
ATOM 1510 C CA . SER A 1 187 ? 66.049 -3.688 -77.575 1.00 54.66 187 SER A CA 1
ATOM 1511 C C . SER A 1 187 ? 67.029 -4.856 -77.765 1.00 54.66 187 SER A C 1
ATOM 1513 O O . SER A 1 187 ? 68.122 -4.660 -78.290 1.00 54.66 187 SER A O 1
ATOM 1515 N N . ARG A 1 188 ? 66.610 -6.110 -77.516 1.00 52.75 188 ARG A N 1
ATOM 1516 C CA . ARG A 1 188 ? 67.418 -7.315 -77.820 1.00 52.75 188 ARG A CA 1
ATOM 1517 C C . ARG A 1 188 ? 67.730 -7.523 -79.308 1.00 52.75 188 ARG A C 1
ATOM 1519 O O . ARG A 1 188 ? 68.616 -8.307 -79.628 1.00 52.75 188 ARG A O 1
ATOM 1526 N N . ARG A 1 189 ? 67.034 -6.843 -80.230 1.00 52.62 189 ARG A N 1
ATOM 1527 C CA . ARG A 1 189 ? 67.392 -6.835 -81.665 1.00 52.62 189 ARG A CA 1
ATOM 1528 C C . ARG A 1 189 ? 68.488 -5.816 -82.008 1.00 52.62 189 ARG A C 1
ATOM 1530 O O . ARG A 1 189 ? 68.951 -5.791 -83.142 1.00 52.62 189 ARG A O 1
ATOM 1537 N N . LYS A 1 190 ? 68.921 -5.002 -81.041 1.00 52.56 190 LYS A N 1
ATOM 1538 C CA . LYS A 1 190 ? 70.063 -4.085 -81.125 1.00 52.56 190 LYS A CA 1
ATOM 1539 C C . LYS A 1 190 ? 70.973 -4.321 -79.916 1.00 52.56 190 LYS A C 1
ATOM 1541 O O . LYS A 1 190 ? 71.029 -3.506 -79.002 1.00 52.56 190 LYS A O 1
ATOM 1546 N N . THR A 1 191 ? 71.668 -5.454 -79.865 1.00 42.34 191 THR A N 1
ATOM 1547 C CA . THR A 1 191 ? 72.773 -5.616 -78.908 1.00 42.34 191 THR A CA 1
ATOM 1548 C C . THR A 1 191 ? 73.903 -6.443 -79.521 1.00 42.34 191 THR A C 1
ATOM 1550 O O . THR A 1 191 ? 73.693 -7.534 -80.042 1.00 42.34 191 THR A O 1
ATOM 1553 N N . ASP A 1 192 ? 75.073 -5.816 -79.492 1.00 44.66 192 ASP A N 1
ATOM 1554 C CA . ASP A 1 192 ? 76.405 -6.137 -80.016 1.00 44.66 192 ASP A CA 1
ATOM 1555 C C . ASP A 1 192 ? 77.005 -7.455 -79.434 1.00 44.66 192 ASP A C 1
ATOM 1557 O O . ASP A 1 192 ? 76.750 -7.746 -78.260 1.00 44.66 192 ASP A O 1
ATOM 1561 N N . PRO A 1 193 ? 77.788 -8.280 -80.178 1.00 49.19 193 PRO A N 1
ATOM 1562 C CA . PRO A 1 193 ? 78.212 -9.637 -79.777 1.00 49.19 193 PRO A CA 1
ATOM 1563 C C . PRO A 1 193 ? 79.286 -9.776 -78.679 1.00 49.19 193 PRO A C 1
ATOM 1565 O O . PRO A 1 193 ? 79.917 -10.831 -78.587 1.00 49.19 193 PRO A O 1
ATOM 1568 N N . LEU A 1 194 ? 79.542 -8.778 -77.834 1.00 50.62 194 LEU A N 1
ATOM 1569 C CA . LEU A 1 194 ? 80.696 -8.802 -76.926 1.00 50.62 194 LEU A CA 1
ATOM 1570 C C . LEU A 1 194 ? 80.304 -8.564 -75.465 1.00 50.62 194 LEU A C 1
ATOM 1572 O O . LEU A 1 194 ? 80.409 -7.456 -74.953 1.00 50.62 194 LEU A O 1
ATOM 1576 N N . HIS A 1 195 ? 79.936 -9.631 -74.746 1.00 48.91 195 HIS A N 1
ATOM 1577 C CA . HIS A 1 195 ? 80.042 -9.618 -73.282 1.00 48.91 195 HIS A CA 1
ATOM 1578 C C . HIS A 1 195 ? 80.428 -10.991 -72.697 1.00 48.91 195 HIS A C 1
ATOM 1580 O O . HIS A 1 195 ? 79.718 -11.981 -72.906 1.00 48.91 195 HIS A O 1
ATOM 1586 N N . PRO A 1 196 ? 81.548 -11.092 -71.949 1.00 46.53 196 PRO A N 1
ATOM 1587 C CA . PRO A 1 196 ? 82.046 -12.361 -71.443 1.00 46.53 196 PRO A CA 1
ATOM 1588 C C . PRO A 1 196 ? 81.453 -12.744 -70.074 1.00 46.53 196 PRO A C 1
ATOM 1590 O O . PRO A 1 196 ? 81.482 -11.987 -69.112 1.00 46.53 196 PRO A O 1
ATOM 1593 N N . LYS A 1 197 ? 81.009 -14.004 -70.024 1.00 44.72 197 LYS A N 1
ATOM 1594 C CA . LYS A 1 197 ? 81.139 -15.011 -68.950 1.00 44.72 197 LYS A CA 1
ATOM 1595 C C . LYS A 1 197 ? 80.562 -14.717 -67.549 1.00 44.72 197 LYS A C 1
ATOM 1597 O O . LYS A 1 197 ? 81.118 -14.009 -66.718 1.00 44.72 197 LYS A O 1
ATOM 1602 N N . LYS A 1 198 ? 79.507 -15.487 -67.262 1.00 55.31 198 LYS A N 1
ATOM 1603 C CA . LYS A 1 198 ? 78.930 -15.831 -65.953 1.00 55.31 198 LYS A CA 1
ATOM 1604 C C . LYS A 1 198 ? 80.017 -16.273 -64.954 1.00 55.31 198 LYS A C 1
ATOM 1606 O O . LYS A 1 198 ? 80.747 -17.227 -65.233 1.00 55.31 198 LYS A O 1
ATOM 1611 N N . LYS A 1 199 ? 80.084 -15.642 -63.777 1.00 52.75 199 LYS A N 1
ATOM 1612 C CA . LYS A 1 199 ? 80.818 -16.175 -62.616 1.00 52.75 199 LYS A CA 1
ATOM 1613 C C . LYS A 1 199 ? 80.016 -17.343 -62.033 1.00 52.75 199 LYS A C 1
ATOM 1615 O O . LYS A 1 199 ? 78.836 -17.192 -61.737 1.00 52.75 199 LYS A O 1
ATOM 1620 N N . LYS A 1 200 ? 80.646 -18.515 -61.929 1.00 53.81 200 LYS A N 1
ATOM 1621 C CA . LYS A 1 200 ? 80.073 -19.710 -61.295 1.00 53.81 200 LYS A CA 1
ATOM 1622 C C . LYS A 1 200 ? 80.081 -19.523 -59.773 1.00 53.81 200 LYS A C 1
ATOM 1624 O O . LYS A 1 200 ? 81.088 -19.081 -59.227 1.00 53.81 200 LYS A O 1
ATOM 1629 N N . THR A 1 201 ? 78.975 -19.858 -59.117 1.00 50.00 201 THR A N 1
ATOM 1630 C CA . THR A 1 201 ? 78.820 -19.874 -57.657 1.00 50.00 201 THR A CA 1
ATOM 1631 C C . THR A 1 201 ? 79.840 -20.828 -57.032 1.00 50.00 201 THR A C 1
ATOM 1633 O O . THR A 1 201 ? 79.936 -21.984 -57.441 1.00 50.00 201 THR A O 1
ATOM 1636 N N . VAL A 1 202 ? 80.623 -20.342 -56.067 1.00 52.66 202 VAL A N 1
ATOM 1637 C CA . VAL A 1 202 ? 81.600 -21.141 -55.316 1.00 52.66 202 VAL A CA 1
ATOM 1638 C C . VAL A 1 202 ? 80.852 -21.912 -54.229 1.00 52.66 202 VAL A C 1
ATOM 1640 O O . VAL A 1 202 ? 80.333 -21.313 -53.292 1.00 52.66 202 VAL A O 1
ATOM 1643 N N . THR A 1 203 ? 80.772 -23.236 -54.354 1.00 52.72 203 THR A N 1
ATOM 1644 C CA . THR A 1 203 ? 80.292 -24.130 -53.290 1.00 52.72 203 THR A CA 1
ATOM 1645 C C . THR A 1 203 ? 81.333 -24.204 -52.179 1.00 52.72 203 THR A C 1
ATOM 1647 O O . THR A 1 203 ? 82.388 -24.814 -52.348 1.00 52.72 203 THR A O 1
ATOM 1650 N N . ILE A 1 204 ? 81.035 -23.574 -51.044 1.00 56.81 204 ILE A N 1
ATOM 1651 C CA . ILE A 1 204 ? 81.814 -23.693 -49.810 1.00 56.81 204 ILE A CA 1
ATOM 1652 C C . ILE A 1 204 ? 81.328 -24.957 -49.090 1.00 56.81 204 ILE A C 1
ATOM 1654 O O . ILE A 1 204 ? 80.195 -25.013 -48.624 1.00 56.81 204 ILE A O 1
ATOM 1658 N N . SER A 1 205 ? 82.175 -25.985 -49.028 1.00 52.72 205 SER A N 1
ATOM 1659 C CA . SER A 1 205 ? 81.952 -27.191 -48.224 1.00 52.72 205 SER A CA 1
ATOM 1660 C C . SER A 1 205 ? 82.655 -27.021 -46.875 1.00 52.72 205 SER A C 1
ATOM 1662 O O . SER A 1 205 ? 83.844 -27.303 -46.756 1.00 52.72 205 SER A O 1
ATOM 1664 N N . GLY A 1 206 ? 81.930 -26.521 -45.875 1.00 65.94 206 GLY A N 1
ATOM 1665 C CA . GLY A 1 206 ? 82.379 -26.354 -44.488 1.00 65.94 206 GLY A CA 1
ATOM 1666 C C . GLY A 1 206 ? 81.273 -25.717 -43.632 1.00 65.94 206 GLY A C 1
ATOM 1667 O O . GLY A 1 206 ? 80.363 -25.119 -44.208 1.00 65.94 206 GLY A O 1
ATOM 1668 N N . PRO A 1 207 ? 81.295 -25.855 -42.291 1.00 60.75 207 PRO A N 1
ATOM 1669 C CA . PRO A 1 207 ? 80.242 -25.324 -41.429 1.00 60.75 207 PRO A CA 1
ATOM 1670 C C . PRO A 1 207 ? 80.147 -23.805 -41.597 1.00 60.75 207 PRO A C 1
ATOM 1672 O O . PRO A 1 207 ? 81.090 -23.066 -41.323 1.00 60.75 207 PRO A O 1
ATOM 1675 N N . PHE A 1 208 ? 79.005 -23.352 -42.099 1.00 65.25 208 PHE A N 1
ATOM 1676 C CA . PHE A 1 208 ? 78.710 -21.951 -42.354 1.00 65.25 208 PHE A CA 1
ATOM 1677 C C . PHE A 1 208 ? 78.057 -21.338 -41.111 1.00 65.25 208 PHE A C 1
ATOM 1679 O O . PHE A 1 208 ? 77.079 -21.864 -40.582 1.00 65.25 208 PHE A O 1
ATOM 1686 N N . LEU A 1 209 ? 78.597 -20.216 -40.637 1.00 69.06 209 LEU A N 1
ATOM 1687 C CA . LEU A 1 209 ? 77.957 -19.427 -39.590 1.00 69.06 209 LEU A CA 1
ATOM 1688 C C . LEU A 1 209 ? 76.852 -18.583 -40.246 1.00 69.06 209 LEU A C 1
ATOM 1690 O O . LEU A 1 209 ? 77.136 -17.606 -40.940 1.00 69.06 209 LEU A O 1
ATOM 1694 N N . VAL A 1 210 ? 75.593 -19.001 -40.095 1.00 71.69 210 VAL A N 1
ATOM 1695 C CA . VAL A 1 210 ? 74.431 -18.258 -40.606 1.00 71.69 210 VAL A CA 1
ATOM 1696 C C . VAL A 1 210 ? 74.125 -17.119 -39.639 1.00 71.69 210 VAL A C 1
ATOM 1698 O O . VAL A 1 210 ? 73.637 -17.351 -38.540 1.00 71.69 210 VAL A O 1
ATOM 1701 N N . TYR A 1 211 ? 74.407 -15.883 -40.049 1.00 67.25 211 TYR A N 1
ATOM 1702 C CA . TYR A 1 211 ? 74.056 -14.676 -39.285 1.00 67.25 211 TYR A CA 1
ATOM 1703 C C . TYR A 1 211 ? 72.583 -14.262 -39.436 1.00 67.25 211 TYR A C 1
ATOM 1705 O O . TYR A 1 211 ? 72.133 -13.329 -38.778 1.00 67.25 211 TYR A O 1
ATOM 1713 N N . GLN A 1 212 ? 71.834 -14.920 -40.321 1.00 78.38 212 GLN A N 1
ATOM 1714 C CA . GLN A 1 212 ? 70.414 -14.656 -40.527 1.00 78.38 212 GLN A CA 1
ATOM 1715 C C . GLN A 1 212 ? 69.581 -15.553 -39.609 1.00 78.38 212 GLN A C 1
ATOM 1717 O O . GLN A 1 212 ? 69.649 -16.779 -39.697 1.00 78.38 212 GLN A O 1
ATOM 1722 N N . LEU A 1 213 ? 68.799 -14.928 -38.729 1.00 76.25 213 LEU A N 1
ATOM 1723 C CA . LEU A 1 213 ? 67.761 -15.606 -37.954 1.00 76.25 213 LEU A CA 1
ATOM 1724 C C . LEU A 1 213 ? 66.749 -16.252 -38.905 1.00 76.25 213 LEU A C 1
ATOM 1726 O O . LEU A 1 213 ? 66.505 -15.744 -40.004 1.00 76.25 213 LEU A O 1
ATOM 1730 N N . LYS A 1 214 ? 66.158 -17.377 -38.494 1.00 83.88 214 LYS A N 1
ATOM 1731 C CA . LYS A 1 214 ? 65.101 -18.009 -39.287 1.00 83.88 214 LYS A CA 1
ATOM 1732 C C . LYS A 1 214 ? 63.877 -17.095 -39.284 1.00 83.88 214 LYS A C 1
ATOM 1734 O O . LYS A 1 214 ? 63.595 -16.445 -38.281 1.00 83.88 214 LYS A O 1
ATOM 1739 N N . GLU A 1 215 ? 63.110 -17.095 -40.373 1.00 81.06 215 GLU A N 1
ATOM 1740 C CA . GLU A 1 215 ? 61.871 -16.304 -40.480 1.00 81.06 215 GLU A CA 1
ATOM 1741 C C . GLU A 1 215 ? 60.909 -16.559 -39.309 1.00 81.06 215 GLU A C 1
ATOM 1743 O O . GLU A 1 215 ? 60.232 -15.641 -38.860 1.00 81.06 215 GLU A O 1
ATOM 1748 N N . ASN A 1 216 ? 60.911 -17.775 -38.756 1.00 86.81 216 ASN A N 1
ATOM 1749 C CA . ASN A 1 216 ? 60.100 -18.129 -37.594 1.00 86.81 216 ASN A CA 1
ATOM 1750 C C . ASN A 1 216 ? 60.500 -17.363 -36.321 1.00 86.81 216 ASN A C 1
ATOM 1752 O O . ASN A 1 216 ? 59.624 -16.870 -35.617 1.00 86.81 216 ASN A O 1
ATOM 1756 N N . ASP A 1 217 ? 61.802 -17.212 -36.066 1.00 86.19 217 ASP A N 1
ATOM 1757 C CA . ASP A 1 217 ? 62.318 -16.500 -34.889 1.00 86.19 217 ASP A CA 1
ATOM 1758 C C . ASP A 1 217 ? 62.008 -14.994 -35.012 1.00 86.19 217 ASP A C 1
ATOM 1760 O O . ASP A 1 217 ? 61.600 -14.339 -34.055 1.00 86.19 217 ASP A O 1
ATOM 1764 N N . ILE A 1 218 ? 62.099 -14.456 -36.237 1.00 87.75 218 ILE A N 1
ATOM 1765 C CA . ILE A 1 218 ? 61.737 -13.065 -36.555 1.00 87.75 218 ILE A CA 1
ATOM 1766 C C . ILE A 1 218 ? 60.238 -12.819 -36.317 1.00 87.75 218 ILE A C 1
ATOM 1768 O O . ILE A 1 218 ? 59.849 -11.780 -35.777 1.00 87.75 218 ILE A O 1
ATOM 1772 N N . LEU A 1 219 ? 59.384 -13.762 -36.725 1.00 90.62 219 LEU A N 1
ATOM 1773 C CA . LEU A 1 219 ? 57.937 -13.671 -36.534 1.00 90.62 219 LEU A CA 1
ATOM 1774 C C . LEU A 1 219 ? 57.550 -13.776 -35.055 1.00 90.62 219 LEU A C 1
ATOM 1776 O O . LEU A 1 219 ? 56.674 -13.035 -34.602 1.00 90.62 219 LEU A O 1
ATOM 1780 N N . GLU A 1 220 ? 58.204 -14.649 -34.291 1.00 92.12 220 GLU A N 1
ATOM 1781 C CA . GLU A 1 220 ? 57.979 -14.782 -32.851 1.00 92.12 220 GLU A CA 1
ATOM 1782 C C . GLU A 1 220 ? 58.304 -13.474 -32.112 1.00 92.12 220 GLU A C 1
ATOM 1784 O O . GLU A 1 220 ? 57.439 -12.931 -31.410 1.00 92.12 220 GLU A O 1
ATOM 1789 N N . ASP A 1 221 ? 59.480 -12.893 -32.374 1.00 90.88 221 ASP A N 1
ATOM 1790 C CA . ASP A 1 221 ? 59.905 -11.612 -31.799 1.00 90.88 221 ASP A CA 1
ATOM 1791 C C . ASP A 1 221 ? 58.976 -10.458 -32.202 1.00 90.88 221 ASP A C 1
ATOM 1793 O O . ASP A 1 221 ? 58.558 -9.651 -31.363 1.00 90.88 221 ASP A O 1
ATOM 1797 N N . TRP A 1 222 ? 58.565 -10.395 -33.473 1.00 91.12 222 TRP A N 1
ATOM 1798 C CA . TRP A 1 222 ? 57.608 -9.391 -33.948 1.00 91.12 222 TRP A CA 1
ATOM 1799 C C . TRP A 1 222 ? 56.272 -9.471 -33.194 1.00 91.12 222 TRP A C 1
ATOM 1801 O O . TRP A 1 222 ? 55.688 -8.451 -32.801 1.00 91.12 222 TRP A O 1
ATOM 1811 N N . THR A 1 223 ? 55.804 -10.691 -32.929 1.00 89.69 223 THR A N 1
ATOM 1812 C CA . THR A 1 223 ? 54.559 -10.937 -32.195 1.00 89.69 223 THR A CA 1
ATOM 1813 C C . THR A 1 223 ? 54.696 -10.550 -30.720 1.00 89.69 223 THR A C 1
ATOM 1815 O O . THR A 1 223 ? 53.782 -9.937 -30.151 1.00 89.69 223 THR A O 1
ATOM 1818 N N . ALA A 1 224 ? 55.846 -10.840 -30.105 1.00 90.31 224 ALA A N 1
ATOM 1819 C CA . ALA A 1 224 ? 56.161 -10.457 -28.731 1.00 90.31 224 ALA A CA 1
ATOM 1820 C C . ALA A 1 224 ? 56.197 -8.927 -28.554 1.00 90.31 224 ALA A C 1
ATOM 1822 O O . ALA A 1 224 ? 55.558 -8.386 -27.642 1.00 90.31 224 ALA A O 1
ATOM 1823 N N . ILE A 1 225 ? 56.844 -8.209 -29.479 1.00 89.44 225 ILE A N 1
ATOM 1824 C CA . ILE A 1 225 ? 56.902 -6.738 -29.488 1.00 89.44 225 ILE A CA 1
ATOM 1825 C C . ILE A 1 225 ? 55.496 -6.140 -29.621 1.00 89.44 225 ILE A C 1
ATOM 1827 O O . ILE A 1 225 ? 55.131 -5.203 -28.896 1.00 89.44 225 ILE A O 1
ATOM 1831 N N . ARG A 1 226 ? 54.660 -6.697 -30.505 1.00 87.56 226 ARG A N 1
ATOM 1832 C CA . ARG A 1 226 ? 53.286 -6.219 -30.708 1.00 87.56 226 ARG A CA 1
ATOM 1833 C C . ARG A 1 226 ? 52.420 -6.429 -29.465 1.00 87.56 226 ARG A C 1
ATOM 1835 O 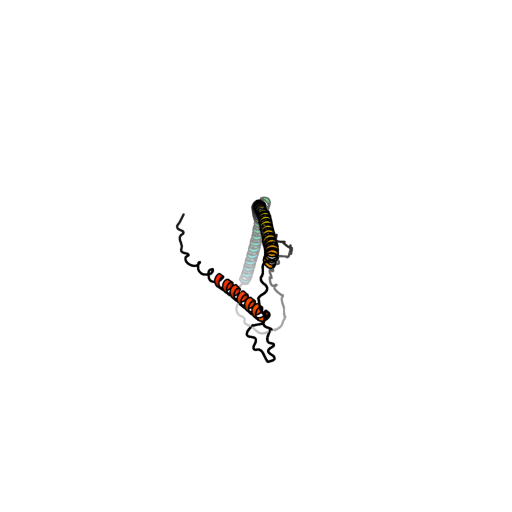O . ARG A 1 226 ? 51.704 -5.506 -29.068 1.00 87.56 226 ARG A O 1
ATOM 1842 N N . LYS A 1 227 ? 52.535 -7.585 -28.798 1.00 84.88 227 LYS A N 1
ATOM 1843 C CA . LYS A 1 227 ? 51.845 -7.861 -27.524 1.00 84.88 227 LYS A CA 1
ATOM 1844 C C . LYS A 1 227 ? 52.247 -6.876 -26.423 1.00 84.88 227 LYS A C 1
ATOM 1846 O O . LYS A 1 227 ? 51.363 -6.300 -25.784 1.00 84.88 227 LYS A O 1
ATOM 1851 N N . MET A 1 228 ? 53.543 -6.617 -26.235 1.00 77.75 228 MET A N 1
ATOM 1852 C CA . MET A 1 228 ? 54.010 -5.653 -25.226 1.00 77.75 228 MET A CA 1
ATOM 1853 C C . MET A 1 228 ? 53.575 -4.216 -25.535 1.00 77.75 228 MET A C 1
ATOM 1855 O O . MET A 1 228 ? 53.183 -3.478 -24.630 1.00 77.75 228 MET A O 1
ATOM 1859 N N . THR A 1 229 ? 53.562 -3.823 -26.809 1.00 78.50 229 THR A N 1
ATOM 1860 C CA . THR A 1 229 ? 53.113 -2.484 -27.220 1.00 78.50 229 THR A CA 1
ATOM 1861 C C . THR A 1 229 ? 51.632 -2.258 -26.899 1.00 78.50 229 THR A C 1
ATOM 1863 O O . THR A 1 229 ? 51.253 -1.190 -26.412 1.00 78.50 229 THR A O 1
ATOM 1866 N N . VAL A 1 230 ? 50.787 -3.271 -27.115 1.00 78.19 230 VAL A N 1
ATOM 1867 C CA . VAL A 1 230 ? 49.355 -3.216 -26.776 1.00 78.19 230 VAL A CA 1
ATOM 1868 C C . VAL A 1 230 ? 49.139 -3.203 -25.259 1.00 78.19 230 VAL A C 1
ATOM 1870 O O . VAL A 1 230 ? 48.345 -2.399 -24.768 1.00 78.19 230 VAL A O 1
ATOM 1873 N N . ALA A 1 231 ? 49.868 -4.029 -24.502 1.00 74.38 231 ALA A N 1
ATOM 1874 C CA . ALA A 1 231 ? 49.789 -4.052 -23.039 1.00 74.38 231 ALA A CA 1
ATOM 1875 C C . ALA A 1 231 ? 50.188 -2.700 -22.416 1.00 74.38 231 ALA A C 1
ATOM 1877 O O . ALA A 1 231 ? 49.497 -2.188 -21.534 1.00 74.38 231 ALA A O 1
ATOM 1878 N N . ARG A 1 232 ? 51.240 -2.061 -22.943 1.00 73.12 232 ARG A N 1
ATOM 1879 C CA . ARG A 1 232 ? 51.698 -0.738 -22.495 1.00 73.12 232 ARG A CA 1
ATOM 1880 C C . ARG A 1 232 ? 50.674 0.371 -22.763 1.00 73.12 232 ARG A C 1
ATOM 1882 O O . ARG A 1 232 ? 50.508 1.250 -21.920 1.00 73.12 232 ARG A O 1
ATOM 1889 N N . ARG A 1 233 ? 49.940 0.319 -23.884 1.00 71.12 233 ARG A N 1
ATOM 1890 C CA . ARG A 1 233 ? 48.835 1.266 -24.151 1.00 71.12 233 ARG A CA 1
ATOM 1891 C C . ARG A 1 233 ? 47.673 1.098 -23.171 1.00 71.12 233 ARG A C 1
ATOM 1893 O O . ARG A 1 233 ? 47.108 2.097 -22.741 1.00 71.12 233 ARG A O 1
ATOM 1900 N N . ARG A 1 234 ? 47.344 -0.139 -22.778 1.00 66.69 234 ARG A N 1
ATOM 1901 C CA . ARG A 1 234 ? 46.267 -0.415 -21.807 1.00 66.69 234 ARG A CA 1
ATOM 1902 C C . ARG A 1 234 ? 46.593 0.105 -20.403 1.00 66.69 234 ARG A C 1
ATOM 1904 O O . ARG A 1 234 ? 45.719 0.664 -19.754 1.00 66.69 234 ARG A O 1
ATOM 1911 N N . LEU A 1 235 ? 47.852 0.002 -19.972 1.00 63.34 235 LEU A N 1
ATOM 1912 C CA . LEU A 1 235 ? 48.308 0.535 -18.680 1.00 63.34 235 LEU A CA 1
ATOM 1913 C C . LEU A 1 235 ? 48.332 2.075 -18.642 1.00 63.34 235 LEU A C 1
ATOM 1915 O O . LEU A 1 235 ? 48.046 2.668 -17.609 1.00 63.34 235 LEU A O 1
ATOM 1919 N N . SER A 1 236 ? 48.612 2.734 -19.772 1.00 58.88 236 SER A N 1
ATOM 1920 C CA . SER A 1 236 ? 48.601 4.203 -19.873 1.00 58.88 236 SER A CA 1
ATOM 1921 C C . SER A 1 236 ? 47.197 4.820 -19.796 1.00 58.88 236 SER A C 1
ATOM 1923 O O . SER A 1 236 ? 47.077 5.981 -19.414 1.00 58.88 236 SER A O 1
ATOM 1925 N N . ALA A 1 237 ? 46.147 4.082 -20.170 1.00 58.72 237 ALA A N 1
ATOM 1926 C CA . ALA A 1 237 ? 44.770 4.584 -20.187 1.00 58.72 237 ALA A CA 1
ATOM 1927 C C . ALA A 1 237 ? 44.059 4.476 -18.820 1.00 58.72 237 ALA A C 1
ATOM 1929 O O . ALA A 1 237 ? 43.084 5.182 -18.586 1.00 58.72 237 ALA A O 1
ATOM 1930 N N . GLY A 1 238 ? 44.550 3.629 -17.905 1.00 52.97 238 GLY A N 1
ATOM 1931 C CA . GLY A 1 238 ? 43.923 3.387 -16.596 1.00 52.97 238 GLY A CA 1
ATOM 1932 C C . GLY A 1 238 ? 44.264 4.399 -15.492 1.00 52.97 238 GLY A C 1
ATOM 1933 O O . GLY A 1 238 ? 43.576 4.439 -14.478 1.00 52.97 238 GLY A O 1
ATOM 1934 N N . SER A 1 239 ? 45.294 5.236 -15.663 1.00 51.38 239 SER A N 1
ATOM 1935 C CA . SER A 1 239 ? 45.773 6.132 -14.591 1.00 51.38 239 SER A CA 1
ATOM 1936 C C . SER A 1 239 ? 45.103 7.515 -14.543 1.00 51.38 239 SER A C 1
ATOM 1938 O O . SER A 1 239 ? 45.398 8.286 -13.634 1.00 51.38 239 SER A O 1
ATOM 1940 N N . HIS A 1 240 ? 44.215 7.859 -15.485 1.00 47.44 240 HIS A N 1
ATOM 1941 C CA . HIS A 1 240 ? 43.612 9.203 -15.573 1.00 47.44 240 HIS A CA 1
ATOM 1942 C C . HIS A 1 240 ? 42.197 9.339 -14.971 1.00 47.44 240 HIS A C 1
ATOM 1944 O O . HIS A 1 240 ? 41.682 10.452 -14.932 1.00 47.44 240 HIS A O 1
ATOM 1950 N N . SER A 1 241 ? 41.557 8.271 -14.469 1.00 49.47 241 SER A N 1
ATOM 1951 C CA . SER A 1 241 ? 40.135 8.324 -14.063 1.00 49.47 241 SER A CA 1
ATOM 1952 C C . SER A 1 241 ? 39.849 8.462 -12.559 1.00 49.47 241 SER A C 1
ATOM 1954 O O . SER A 1 241 ? 38.685 8.563 -12.189 1.00 49.47 241 SER A O 1
ATOM 1956 N N . HIS A 1 242 ? 40.853 8.481 -11.670 1.00 47.16 242 HIS A N 1
ATOM 1957 C CA . HIS A 1 242 ? 40.617 8.387 -10.213 1.00 47.16 242 HIS A CA 1
ATOM 1958 C C . HIS A 1 242 ? 40.946 9.636 -9.375 1.00 47.16 242 HIS A C 1
ATOM 1960 O O . HIS A 1 242 ? 41.012 9.543 -8.150 1.00 47.16 242 HIS A O 1
ATOM 1966 N N . ARG A 1 243 ? 41.117 10.823 -9.977 1.00 46.25 243 ARG A N 1
ATOM 1967 C CA . ARG A 1 243 ? 41.503 12.032 -9.221 1.00 46.25 243 ARG A CA 1
ATOM 1968 C C . ARG A 1 243 ? 40.667 13.280 -9.528 1.00 46.25 243 ARG A C 1
ATOM 1970 O O . ARG A 1 243 ? 41.226 14.329 -9.807 1.00 46.25 243 ARG A O 1
ATOM 1977 N N . SER A 1 244 ? 39.340 13.201 -9.423 1.00 45.38 244 SER A N 1
ATOM 1978 C CA . SER A 1 244 ? 38.520 14.391 -9.128 1.00 45.38 244 SER A CA 1
ATOM 1979 C C . SER A 1 244 ? 37.183 13.993 -8.501 1.00 45.38 244 SER A C 1
ATOM 1981 O O . SER A 1 244 ? 36.333 13.422 -9.180 1.00 45.38 244 SER A O 1
ATOM 1983 N N . GLY A 1 245 ? 36.986 14.283 -7.215 1.00 44.12 245 GLY A N 1
ATOM 1984 C CA . GLY A 1 245 ? 35.680 14.111 -6.575 1.00 44.12 245 GLY A CA 1
ATOM 1985 C C . GLY A 1 245 ? 35.740 13.846 -5.077 1.00 44.12 245 GLY A C 1
ATOM 1986 O O . GLY A 1 245 ? 35.363 12.764 -4.640 1.00 44.12 245 GLY A O 1
ATOM 1987 N N . ARG A 1 246 ? 36.222 14.815 -4.293 1.00 45.25 246 ARG A N 1
ATOM 1988 C CA . ARG A 1 246 ? 35.911 14.979 -2.861 1.00 45.25 246 ARG A CA 1
ATOM 1989 C C . ARG A 1 246 ? 36.370 16.373 -2.423 1.00 45.25 246 ARG A C 1
ATOM 1991 O O . ARG A 1 246 ? 37.429 16.781 -2.876 1.00 45.25 246 ARG A O 1
ATOM 1998 N N . GLU A 1 247 ? 35.573 17.011 -1.556 1.00 41.41 247 GLU A N 1
ATOM 1999 C CA . GLU A 1 247 ? 35.538 18.440 -1.142 1.00 41.41 247 GLU A CA 1
ATOM 2000 C C . GLU A 1 247 ? 34.468 19.230 -1.932 1.00 41.41 247 GLU A C 1
ATOM 2002 O O . GLU A 1 247 ? 34.537 19.297 -3.150 1.00 41.41 247 GLU A O 1
ATOM 2007 N N . ASN A 1 248 ? 33.394 19.803 -1.371 1.00 42.84 248 ASN A N 1
ATOM 2008 C CA . ASN A 1 248 ? 33.037 20.132 0.009 1.00 42.84 248 ASN A CA 1
ATOM 2009 C C . ASN A 1 248 ? 31.510 20.115 0.199 1.00 42.84 248 ASN A C 1
ATOM 2011 O O . ASN A 1 248 ? 30.769 20.617 -0.642 1.00 42.84 248 ASN A O 1
ATOM 2015 N N . GLY A 1 249 ? 31.063 19.583 1.339 1.00 47.56 249 GLY A N 1
ATOM 2016 C CA . GLY A 1 249 ? 29.733 19.816 1.891 1.00 47.56 249 GLY A CA 1
ATOM 2017 C C . GLY A 1 249 ? 29.836 20.746 3.098 1.00 47.56 249 GLY A C 1
ATOM 2018 O O . GLY A 1 249 ? 30.410 20.357 4.105 1.00 47.56 249 GLY A O 1
ATOM 2019 N N . MET A 1 250 ? 29.286 21.949 2.966 1.00 46.72 250 MET A N 1
ATOM 2020 C CA . MET A 1 250 ? 28.848 22.901 4.000 1.00 46.72 250 MET A CA 1
ATOM 2021 C C . MET A 1 250 ? 27.821 23.757 3.240 1.00 46.72 250 MET A C 1
ATOM 2023 O O . MET A 1 250 ? 28.156 24.316 2.205 1.00 46.72 250 MET A O 1
ATOM 2027 N N . GLY A 1 251 ? 26.524 23.703 3.516 1.00 49.72 251 GLY A N 1
ATOM 2028 C CA . GLY A 1 251 ? 25.917 24.051 4.790 1.00 49.72 251 GLY A CA 1
ATOM 2029 C C . GLY A 1 251 ? 25.271 25.417 4.591 1.00 49.72 251 GLY A C 1
ATOM 2030 O O . GLY A 1 251 ? 25.889 26.414 4.922 1.00 49.72 251 GLY A O 1
ATOM 2031 N N . ASP A 1 252 ? 24.079 25.449 3.989 1.00 49.56 252 ASP A N 1
ATOM 2032 C CA . ASP A 1 252 ? 23.239 26.648 3.975 1.00 49.56 252 ASP A CA 1
ATOM 2033 C C . ASP A 1 252 ? 21.773 26.251 3.780 1.00 49.56 252 ASP A C 1
ATOM 2035 O O . ASP A 1 252 ? 21.363 25.777 2.717 1.00 49.56 252 ASP A O 1
ATOM 2039 N N . ARG A 1 253 ? 20.978 26.406 4.840 1.00 51.31 253 ARG A N 1
ATOM 2040 C CA . ARG A 1 253 ? 19.521 26.494 4.734 1.00 51.31 253 ARG A CA 1
ATOM 2041 C C . ARG A 1 253 ? 18.996 27.369 5.867 1.00 51.31 253 ARG A C 1
ATOM 2043 O O . ARG A 1 253 ? 18.666 26.884 6.943 1.00 51.31 253 ARG A O 1
ATOM 2050 N N . LEU A 1 254 ? 18.993 28.668 5.586 1.00 57.97 254 LEU A N 1
ATOM 2051 C CA . LEU A 1 254 ? 18.163 29.671 6.242 1.00 57.97 254 LEU A CA 1
ATOM 2052 C C . LEU A 1 254 ? 16.737 29.592 5.675 1.00 57.97 254 LEU A C 1
ATOM 2054 O O . LEU A 1 254 ? 16.555 29.489 4.462 1.00 57.97 254 LEU A O 1
ATOM 2058 N N . ASP A 1 255 ? 15.785 29.587 6.603 1.00 52.81 255 ASP A N 1
ATOM 2059 C CA . ASP A 1 255 ? 14.413 30.112 6.593 1.00 52.81 255 ASP A CA 1
ATOM 2060 C C . ASP A 1 255 ? 13.788 30.541 5.251 1.00 52.81 255 ASP A C 1
ATOM 2062 O O . ASP A 1 255 ? 14.263 31.469 4.598 1.00 52.81 255 ASP A O 1
ATOM 2066 N N . TYR A 1 256 ? 12.681 29.886 4.877 1.00 50.94 256 TYR A N 1
ATOM 2067 C CA . TYR A 1 256 ? 11.297 30.408 4.881 1.00 50.94 256 TYR A CA 1
ATOM 2068 C C . TYR A 1 256 ? 10.316 29.264 4.578 1.00 50.94 256 TYR A C 1
ATOM 2070 O O . TYR A 1 256 ? 10.642 28.410 3.719 1.00 50.94 256 TYR A O 1
#

Radius of gyration: 62.9 Å; chains: 1; bounding box: 114×68×181 Å